Protein AF-0000000065839117 (afdb_homodimer)

Solvent-accessible surface area (backbone atoms only — not comparable to full-atom values): 18872 Å² total; per-residue (Å²): 129,83,75,71,73,73,72,80,66,52,71,63,44,53,40,52,50,51,45,40,56,71,57,43,45,40,31,44,34,40,34,41,35,39,31,46,92,80,51,68,72,43,50,39,35,30,45,35,38,34,42,67,35,58,55,80,38,68,70,53,50,51,50,38,54,76,70,65,50,57,92,88,61,70,47,65,29,29,33,40,41,34,40,41,30,31,28,63,86,74,69,35,81,69,50,72,52,71,45,44,40,29,32,48,79,54,36,36,41,26,55,37,45,97,91,42,81,51,65,42,56,24,45,46,51,59,82,43,84,51,30,45,35,38,43,30,70,58,96,72,31,39,41,38,38,40,40,32,57,46,81,88,50,35,32,38,36,38,36,41,33,30,42,91,90,38,66,44,33,43,34,45,34,46,28,37,51,56,80,128,130,83,76,72,73,72,69,80,68,50,72,62,45,53,39,51,52,51,44,41,56,71,59,43,47,40,29,45,33,40,36,40,35,40,32,46,92,80,51,69,73,44,51,39,35,29,45,35,39,33,42,65,37,59,56,81,37,69,70,53,49,51,50,39,53,77,70,65,50,58,91,87,60,70,48,64,29,30,34,39,40,34,41,44,29,31,30,64,86,73,69,37,81,69,50,71,52,72,48,45,40,30,32,47,79,54,37,38,39,27,55,38,46,95,91,40,81,49,66,41,56,23,46,47,50,58,83,42,83,50,32,46,36,37,43,29,70,57,96,72,29,39,42,35,37,40,40,33,57,46,82,89,49,34,32,39,36,36,37,42,33,29,42,89,89,37,66,44,34,43,34,47,32,47,28,37,51,54,82,128

Nearest PDB structures (foldseek):
  3bdr-assembly1_A-2  TM=8.537E-01  e=3.116E-11  Synechococcus elongatus
  4tq2-assembly1_A-2  TM=7.812E-01  e=2.257E-10  Guillardia theta CCMP2712
  7sfn-assembly1_A  TM=6.665E-01  e=5.422E-04  Streptomyces avermitilis
  3lw3-assembly1_B  TM=5.869E-01  e=2.169E-01  Helicobacter felis
  3hm0-assembly1_C  TM=6.063E-01  e=2.671E-01  Bartonella henselae

Organism: Nostoc sp. (strain PCC 7120 / SAG 25.82 / UTEX 2576) (NCBI:txid103690)

InterPro domains:
  IPR012674 Calycin [G3DSA:2.40.128.20] (12-180)
  IPR018536 Chromophore lyase CpcS/CpeS [MF_01459] (14-178)
  IPR018536 Chromophore lyase CpcS/CpeS [PF09367] (16-178)

Sequence (360 aa):
MKSLSKLVRTVDESQIIEFFQESVGEWCSQRRYYTLPDGETKEMMSMITIRFLEQGCDELQKLAQIHKLAESVFLICGAEVTWCSTDVLKNRSESEGSTLFGALGNILYRDRGFATSKPVTAQYNFPNPKTLCLRTEYNGSVFEEELKLIGSKYRTRQTIISRAGEQLMIGQYIEKRIVQMKSLSKLVRTVDESQIIEFFQESVGEWCSQRRYYTLPDGETKEMMSMITIRFLEQGCDELQKLAQIHKLAESVFLICGAEVTWCSTDVLKNRSESEGSTLFGALGNILYRDRGFATSKPVTAQYNFPNPKTLCLRTEYNGSVFEEELKLIGSKYRTRQTIISRAGEQLMIGQYIEKRIVQ

Structure (mmCIF, N/CA/C/O backbone):
data_AF-0000000065839117-model_v1
#
loop_
_entity.id
_entity.type
_entity.pdbx_description
1 polymer 'Putative phycocyanobilin lyase CpcS 2'
#
loop_
_atom_site.group_PDB
_atom_site.id
_atom_site.type_symbol
_atom_site.label_atom_id
_atom_site.label_alt_id
_atom_site.label_comp_id
_atom_site.label_asym_id
_atom_site.label_entity_id
_atom_site.label_seq_id
_atom_site.pdbx_PDB_ins_code
_atom_site.Cartn_x
_atom_site.Cartn_y
_atom_site.Cartn_z
_atom_site.occupancy
_atom_site.B_iso_or_equiv
_atom_site.auth_seq_id
_atom_site.auth_comp_id
_atom_site.auth_asym_id
_atom_site.auth_atom_id
_atom_site.pdbx_PDB_model_num
ATOM 1 N N . MET A 1 1 ? 33.031 -34.906 -5.832 1 31.05 1 MET A N 1
ATOM 2 C CA . MET A 1 1 ? 32.719 -33.844 -4.895 1 31.05 1 MET A CA 1
ATOM 3 C C . MET A 1 1 ? 32.125 -32.625 -5.625 1 31.05 1 MET A C 1
ATOM 5 O O . MET A 1 1 ? 32.875 -31.906 -6.301 1 31.05 1 MET A O 1
ATOM 9 N N . LYS A 1 2 ? 30.969 -32.719 -6.281 1 35.47 2 LYS A N 1
ATOM 10 C CA . LYS A 1 2 ? 30.297 -31.625 -6.992 1 35.47 2 LYS A CA 1
ATOM 11 C C . LYS A 1 2 ? 30.281 -30.359 -6.145 1 35.47 2 LYS A C 1
ATOM 13 O O . LYS A 1 2 ? 29.797 -30.375 -5.008 1 35.47 2 LYS A O 1
ATOM 18 N N . SER A 1 3 ? 31.344 -29.656 -6.156 1 35.25 3 SER A N 1
ATOM 19 C CA . SER A 1 3 ? 31.453 -28.359 -5.48 1 35.25 3 SER A CA 1
ATOM 20 C C . SER A 1 3 ? 30.172 -27.547 -5.652 1 35.25 3 SER A C 1
ATOM 22 O O . SER A 1 3 ? 29.781 -27.234 -6.777 1 35.25 3 SER A O 1
ATOM 24 N N . LEU A 1 4 ? 29.062 -27.859 -5.059 1 36.72 4 LEU A N 1
ATOM 25 C CA . LEU A 1 4 ? 27.891 -26.984 -4.996 1 36.72 4 LEU A CA 1
ATOM 26 C C . LEU A 1 4 ? 28.312 -25.531 -4.77 1 36.72 4 LEU A C 1
ATOM 28 O O . LEU A 1 4 ? 28.75 -25.172 -3.676 1 36.72 4 LEU A O 1
ATOM 32 N N . SER A 1 5 ? 29.094 -25 -5.559 1 36.16 5 SER A N 1
ATOM 33 C CA . SER A 1 5 ? 29.281 -23.547 -5.488 1 36.16 5 SER A CA 1
ATOM 34 C C . SER A 1 5 ? 28.016 -22.859 -5.012 1 36.16 5 SER A C 1
ATOM 36 O O . SER A 1 5 ? 26.953 -22.984 -5.633 1 36.16 5 SER A O 1
ATOM 38 N N . LYS A 1 6 ? 27.703 -22.938 -3.781 1 43.56 6 LYS A N 1
ATOM 39 C CA . LYS A 1 6 ? 26.656 -22.156 -3.146 1 43.56 6 LYS A CA 1
ATOM 40 C C . LYS A 1 6 ? 26.594 -20.734 -3.713 1 43.56 6 LYS A C 1
ATOM 42 O O . LYS A 1 6 ? 27.438 -19.906 -3.393 1 43.56 6 LYS A O 1
ATOM 47 N N . LEU A 1 7 ? 26.375 -20.484 -4.926 1 53.62 7 LEU A N 1
ATOM 48 C CA . LEU A 1 7 ? 26.266 -19.141 -5.484 1 53.62 7 LEU A CA 1
ATOM 49 C C . LEU A 1 7 ? 25.547 -18.203 -4.516 1 53.62 7 LEU A C 1
ATOM 51 O O . LEU A 1 7 ? 24.469 -18.547 -4.012 1 53.62 7 LEU A O 1
ATOM 55 N N . VAL A 1 8 ? 26.297 -17.359 -3.877 1 67.5 8 VAL A N 1
ATOM 56 C CA . VAL A 1 8 ? 25.875 -16.359 -2.91 1 67.5 8 VAL A CA 1
ATOM 57 C C . VAL A 1 8 ? 24.641 -15.625 -3.443 1 67.5 8 VAL A C 1
ATOM 59 O O . VAL A 1 8 ? 24.672 -15.07 -4.543 1 67.5 8 VAL A O 1
ATOM 62 N N . ARG A 1 9 ? 23.547 -15.984 -2.9 1 78.5 9 ARG A N 1
ATOM 63 C CA . ARG A 1 9 ? 22.297 -15.328 -3.266 1 78.5 9 ARG A CA 1
ATOM 64 C C . ARG A 1 9 ? 22.344 -13.836 -2.965 1 78.5 9 ARG A C 1
ATOM 66 O O . ARG A 1 9 ? 22.984 -13.414 -1.99 1 78.5 9 ARG A O 1
ATOM 73 N N . THR A 1 10 ? 21.797 -13.117 -3.869 1 85 10 THR A N 1
ATOM 74 C CA . THR A 1 10 ? 21.625 -11.688 -3.609 1 85 10 THR A CA 1
ATOM 75 C C . THR A 1 10 ? 20.625 -11.461 -2.477 1 85 10 THR A C 1
ATOM 77 O O . THR A 1 10 ? 19.922 -12.391 -2.072 1 85 10 THR A O 1
ATOM 80 N N . VAL A 1 11 ? 20.547 -10.344 -1.913 1 84.69 11 VAL A N 1
ATOM 81 C CA . VAL A 1 11 ? 19.625 -9.977 -0.852 1 84.69 11 VAL A CA 1
ATOM 82 C C . VAL A 1 11 ? 18.188 -10.156 -1.335 1 84.69 11 VAL A C 1
ATOM 84 O O . VAL A 1 11 ? 17.344 -10.719 -0.622 1 84.69 11 VAL A O 1
ATOM 87 N N . ASP A 1 12 ? 18 -9.789 -2.525 1 87 12 ASP A N 1
ATOM 88 C CA . ASP A 1 12 ? 16.656 -9.914 -3.08 1 87 12 ASP A CA 1
ATOM 89 C C . ASP A 1 12 ? 16.25 -11.383 -3.219 1 87 12 ASP A C 1
ATOM 91 O O . ASP A 1 12 ? 15.094 -11.734 -2.992 1 87 12 ASP A O 1
ATOM 95 N N . GLU A 1 13 ? 17.188 -12.188 -3.572 1 91.62 13 GLU A N 1
ATOM 96 C CA . GLU A 1 13 ? 16.875 -13.609 -3.727 1 91.62 13 GLU A CA 1
ATOM 97 C C . GLU A 1 13 ? 16.562 -14.258 -2.379 1 91.62 13 GLU A C 1
ATOM 99 O O . GLU A 1 13 ? 15.664 -15.078 -2.277 1 91.62 13 GLU A O 1
ATOM 104 N N . SER A 1 14 ? 17.328 -13.883 -1.399 1 95.06 14 SER A N 1
ATOM 105 C CA . SER A 1 14 ? 17.031 -14.391 -0.064 1 95.06 14 SER A CA 1
ATOM 106 C C . SER A 1 14 ? 15.672 -13.891 0.427 1 95.06 14 SER A C 1
ATOM 108 O O . SER A 1 14 ? 14.922 -14.641 1.06 1 95.06 14 SER A O 1
ATOM 110 N N . GLN A 1 15 ? 15.359 -12.703 0.121 1 97.06 15 GLN A N 1
ATOM 111 C CA . GLN A 1 15 ? 14.117 -12.094 0.584 1 97.06 15 GLN A CA 1
ATOM 112 C C . GLN A 1 15 ? 12.906 -12.734 -0.087 1 97.06 15 GLN A C 1
ATOM 114 O O . GLN A 1 15 ? 11.883 -12.953 0.557 1 97.06 15 GLN A O 1
ATOM 119 N N . ILE A 1 16 ? 13.062 -13.031 -1.38 1 98.12 16 ILE A N 1
ATOM 120 C CA . ILE A 1 16 ? 11.898 -13.578 -2.059 1 98.12 16 ILE A CA 1
ATOM 121 C C . ILE A 1 16 ? 11.633 -15 -1.577 1 98.12 16 ILE A C 1
ATOM 123 O O . ILE A 1 16 ? 10.484 -15.43 -1.481 1 98.12 16 ILE A O 1
ATOM 127 N N . ILE A 1 17 ? 12.664 -15.766 -1.252 1 98.25 17 ILE A N 1
ATOM 128 C CA . ILE A 1 17 ? 12.492 -17.094 -0.688 1 98.25 17 ILE A CA 1
ATOM 129 C C . ILE A 1 17 ? 11.727 -17 0.631 1 98.25 17 ILE A C 1
ATOM 131 O O . ILE A 1 17 ? 10.734 -17.703 0.831 1 98.25 17 ILE A O 1
ATOM 135 N N . GLU A 1 18 ? 12.148 -16.141 1.468 1 98.06 18 GLU A N 1
ATOM 136 C CA . GLU A 1 18 ? 11.508 -15.969 2.77 1 98.06 18 GLU A CA 1
ATOM 137 C C . GLU A 1 18 ? 10.062 -15.484 2.617 1 98.06 18 GLU A C 1
ATOM 139 O O . GLU A 1 18 ? 9.172 -15.953 3.328 1 98.06 18 GLU A O 1
ATOM 144 N N . PHE A 1 19 ? 9.891 -14.57 1.743 1 98.69 19 PHE A N 1
ATOM 145 C CA . PHE A 1 19 ? 8.562 -14.016 1.51 1 98.69 19 PHE A CA 1
ATOM 146 C C . PHE A 1 19 ? 7.594 -15.102 1.053 1 98.69 19 PHE A C 1
ATOM 148 O O . PHE A 1 19 ? 6.473 -15.203 1.563 1 98.69 19 PHE A O 1
ATOM 155 N N . PHE A 1 20 ? 8 -15.898 0.077 1 98.69 20 PHE A N 1
ATOM 156 C CA . PHE A 1 20 ? 7.148 -16.984 -0.401 1 98.69 20 PHE A CA 1
ATOM 157 C C . PHE A 1 20 ? 6.875 -17.984 0.71 1 98.69 20 PHE A C 1
ATOM 159 O O . PHE A 1 20 ? 5.75 -18.469 0.854 1 98.69 20 PHE A O 1
ATOM 166 N N . GLN A 1 21 ? 7.871 -18.297 1.479 1 98.5 21 GLN A N 1
ATOM 167 C CA . GLN A 1 21 ? 7.691 -19.25 2.568 1 98.5 21 GLN A CA 1
ATOM 168 C C . GLN A 1 21 ? 6.703 -18.719 3.605 1 98.5 21 GLN A C 1
ATOM 170 O O . GLN A 1 21 ? 5.836 -19.453 4.074 1 98.5 21 GLN A O 1
ATOM 175 N N . GLU A 1 22 ? 6.793 -17.5 3.922 1 98.12 22 GLU A N 1
ATOM 176 C CA . GLU A 1 22 ? 5.898 -16.891 4.906 1 98.12 22 GLU A CA 1
ATOM 177 C C . GLU A 1 22 ? 4.477 -16.781 4.359 1 98.12 22 GLU A C 1
ATOM 179 O O . GLU A 1 22 ? 3.52 -16.672 5.129 1 98.12 22 GLU A O 1
ATOM 184 N N . SER A 1 23 ? 4.305 -16.781 3.043 1 98.44 23 SER A N 1
ATOM 185 C CA . SER A 1 23 ? 3.01 -16.609 2.395 1 98.44 23 SER A CA 1
ATOM 186 C C . SER A 1 23 ? 2.25 -17.938 2.316 1 98.44 23 SER A C 1
ATOM 188 O O . SER A 1 23 ? 1.056 -17.953 2.01 1 98.44 23 SER A O 1
ATOM 190 N N . VAL A 1 24 ? 2.922 -18.984 2.59 1 98.44 24 VAL A N 1
ATOM 191 C CA . VAL A 1 24 ? 2.33 -20.312 2.438 1 98.44 24 VAL A CA 1
ATOM 192 C C . VAL A 1 24 ? 1.087 -20.422 3.318 1 98.44 24 VAL A C 1
ATOM 194 O O . VAL A 1 24 ? 1.073 -19.938 4.449 1 98.44 24 VAL A O 1
ATOM 197 N N . GLY A 1 25 ? 0.066 -21.109 2.799 1 98.06 25 GLY A N 1
ATOM 198 C CA . GLY A 1 25 ? -1.141 -21.375 3.562 1 98.06 25 GLY A CA 1
ATOM 199 C C . GLY A 1 25 ? -2.412 -21 2.828 1 98.06 25 GLY A C 1
ATOM 200 O O . GLY A 1 25 ? -2.404 -20.828 1.605 1 98.06 25 GLY A O 1
ATOM 201 N N . GLU A 1 26 ? -3.504 -20.984 3.562 1 98.31 26 GLU A N 1
ATOM 202 C CA . GLU A 1 26 ? -4.812 -20.625 3.021 1 98.31 26 GLU A CA 1
ATOM 203 C C . GLU A 1 26 ? -5.23 -19.234 3.477 1 98.31 26 GLU A C 1
ATOM 205 O O . GLU A 1 26 ? -5.055 -18.875 4.641 1 98.31 26 GLU A O 1
ATOM 210 N N . TRP A 1 27 ? -5.73 -18.516 2.527 1 98.31 27 TRP A N 1
ATOM 211 C CA . TRP A 1 27 ? -6.105 -17.125 2.771 1 98.31 27 TRP A CA 1
ATOM 212 C C . TRP A 1 27 ? -7.52 -16.844 2.268 1 98.31 27 TRP A C 1
ATOM 214 O O . TRP A 1 27 ? -7.918 -17.344 1.215 1 98.31 27 TRP A O 1
ATOM 224 N N . CYS A 1 28 ? -8.242 -16.047 2.959 1 97.19 28 CYS A N 1
ATOM 225 C CA . CYS A 1 28 ? -9.484 -15.445 2.477 1 97.19 28 CYS A CA 1
ATOM 226 C C . CYS A 1 28 ? -9.25 -14.008 2.021 1 97.19 28 CYS A C 1
ATOM 228 O O . CYS A 1 28 ? -8.93 -13.141 2.834 1 97.19 28 CYS A O 1
ATOM 230 N N . SER A 1 29 ? -9.398 -13.836 0.788 1 97.25 29 SER A N 1
ATOM 231 C CA . SER A 1 29 ? -9.117 -12.531 0.198 1 97.25 29 SER A CA 1
ATOM 232 C C . SER A 1 29 ? -10.398 -11.773 -0.109 1 97.25 29 SER A C 1
ATOM 234 O O . SER A 1 29 ? -11.32 -12.312 -0.729 1 97.25 29 SER A O 1
ATOM 236 N N . GLN A 1 30 ? -10.469 -10.547 0.332 1 95.5 30 GLN A N 1
ATOM 237 C CA . GLN A 1 30 ? -11.516 -9.602 -0.055 1 95.5 30 GLN A CA 1
ATOM 238 C C . GLN A 1 30 ? -10.93 -8.438 -0.857 1 95.5 30 GLN A C 1
ATOM 240 O O . GLN A 1 30 ? -9.93 -7.848 -0.461 1 95.5 30 GLN A O 1
ATOM 245 N N . ARG A 1 31 ? -11.547 -8.203 -1.979 1 94.94 31 ARG A N 1
ATOM 246 C CA . ARG A 1 31 ? -10.961 -7.145 -2.791 1 94.94 31 ARG A CA 1
ATOM 247 C C . ARG A 1 31 ? -12.039 -6.23 -3.359 1 94.94 31 ARG A C 1
ATOM 249 O O . ARG A 1 31 ? -13.18 -6.66 -3.57 1 94.94 31 ARG A O 1
ATOM 256 N N . ARG A 1 32 ? -11.672 -5.008 -3.48 1 93.94 32 ARG A N 1
ATOM 257 C CA . ARG A 1 32 ? -12.438 -3.984 -4.176 1 93.94 32 ARG A CA 1
ATOM 258 C C . ARG A 1 32 ? -11.672 -3.447 -5.379 1 93.94 32 ARG A C 1
ATOM 260 O O . ARG A 1 32 ? -10.508 -3.061 -5.258 1 93.94 32 ARG A O 1
ATOM 267 N N . TYR A 1 33 ? -12.344 -3.459 -6.539 1 94.31 33 TYR A N 1
ATOM 268 C CA . TYR A 1 33 ? -11.781 -2.926 -7.777 1 94.31 33 TYR A CA 1
ATOM 269 C C . TYR A 1 33 ? -12.492 -1.642 -8.188 1 94.31 33 TYR A C 1
ATOM 271 O O . TYR A 1 33 ? -13.719 -1.618 -8.32 1 94.31 33 TYR A O 1
ATOM 279 N N . TYR A 1 34 ? -11.727 -0.701 -8.414 1 96.38 34 TYR A N 1
ATOM 280 C CA . TYR A 1 34 ? -12.242 0.552 -8.953 1 96.38 34 TYR A CA 1
ATOM 281 C C . TYR A 1 34 ? -11.898 0.692 -10.43 1 96.38 34 TYR A C 1
ATOM 283 O O . TYR A 1 34 ? -10.727 0.799 -10.789 1 96.38 34 TYR A O 1
ATOM 291 N N . THR A 1 35 ? -12.93 0.709 -11.211 1 96.56 35 THR A N 1
ATOM 292 C CA . THR A 1 35 ? -12.734 0.962 -12.633 1 96.56 35 THR A CA 1
ATOM 293 C C . THR A 1 35 ? -12.672 2.461 -12.914 1 96.56 35 THR A C 1
ATOM 295 O O . THR A 1 35 ? -13.602 3.199 -12.578 1 96.56 35 THR A O 1
ATOM 298 N N . LEU A 1 36 ? -11.695 2.893 -13.547 1 96.44 36 LEU A N 1
ATOM 299 C CA . LEU A 1 36 ? -11.43 4.324 -13.648 1 96.44 36 LEU A CA 1
ATOM 300 C C . LEU A 1 36 ? -11.609 4.801 -15.086 1 96.44 36 LEU A C 1
ATOM 302 O O . LEU A 1 36 ? -11.344 4.059 -16.031 1 96.44 36 LEU A O 1
ATOM 306 N N . PRO A 1 37 ? -12.062 6 -15.18 1 93.06 37 PRO A N 1
ATOM 307 C CA . PRO A 1 37 ? -12.273 7.039 -14.172 1 93.06 37 PRO A CA 1
ATOM 308 C C . PRO A 1 37 ? -13.641 6.941 -13.508 1 93.06 37 PRO A C 1
ATOM 310 O O . PRO A 1 37 ? -13.82 7.41 -12.375 1 93.06 37 PRO A O 1
ATOM 313 N N . ASP A 1 38 ? -14.672 6.328 -14.195 1 90.69 38 ASP A N 1
ATOM 314 C CA . ASP A 1 38 ? -16.031 6.422 -13.656 1 90.69 38 ASP A CA 1
ATOM 315 C C . ASP A 1 38 ? -16.766 5.09 -13.781 1 90.69 38 ASP A C 1
ATOM 317 O O . ASP A 1 38 ? -18 5.062 -13.883 1 90.69 38 ASP A O 1
ATOM 321 N N . GLY A 1 39 ? -16.078 4.09 -13.75 1 90.62 39 GLY A N 1
ATOM 322 C CA . GLY A 1 39 ? -16.719 2.783 -13.875 1 90.62 39 GLY A CA 1
ATOM 323 C C . GLY A 1 39 ? -17.25 2.248 -12.562 1 90.62 39 GLY A C 1
ATOM 324 O O . GLY A 1 39 ? -17.094 2.891 -11.516 1 90.62 39 GLY A O 1
ATOM 325 N N . GLU A 1 40 ? -17.766 1.069 -12.648 1 91.62 40 GLU A N 1
ATOM 326 C CA . GLU A 1 40 ? -18.375 0.43 -11.484 1 91.62 40 GLU A CA 1
ATOM 327 C C . GLU A 1 40 ? -17.312 -0.153 -10.562 1 91.62 40 GLU A C 1
ATOM 329 O O . GLU A 1 40 ? -16.297 -0.669 -11.023 1 91.62 40 GLU A O 1
ATOM 334 N N . THR A 1 41 ? -17.594 0.006 -9.281 1 90.44 41 THR A N 1
ATOM 335 C CA . THR A 1 41 ? -16.781 -0.678 -8.281 1 90.44 41 THR A CA 1
ATOM 336 C C . THR A 1 41 ? -17.234 -2.127 -8.117 1 90.44 41 THR A C 1
ATOM 338 O O . THR A 1 41 ? -18.438 -2.41 -8.055 1 90.44 41 THR A O 1
ATOM 341 N N . LYS A 1 42 ? -16.266 -3.021 -8.148 1 90.94 42 LYS A N 1
ATOM 342 C CA . LYS A 1 42 ? -16.547 -4.438 -7.938 1 90.94 42 LYS A CA 1
ATOM 343 C C . LYS A 1 42 ? -15.953 -4.93 -6.617 1 90.94 42 LYS A C 1
ATOM 345 O O . LYS A 1 42 ? -14.859 -4.516 -6.234 1 90.94 42 LYS A O 1
ATOM 350 N N . GLU A 1 43 ? -16.703 -5.805 -6.016 1 92.5 43 GLU A N 1
ATOM 351 C CA . GLU A 1 43 ? -16.234 -6.445 -4.793 1 92.5 43 GLU A CA 1
ATOM 352 C C . GLU A 1 43 ? -16.188 -7.965 -4.949 1 92.5 43 GLU A C 1
ATOM 354 O O . GLU A 1 43 ? -17.156 -8.578 -5.371 1 92.5 43 GLU A O 1
ATOM 359 N N . MET A 1 44 ? -15.078 -8.5 -4.652 1 93.81 44 MET A N 1
ATOM 360 C CA . MET A 1 44 ? -14.844 -9.922 -4.852 1 93.81 44 MET A CA 1
ATOM 361 C C . MET A 1 44 ? -14.273 -10.562 -3.59 1 93.81 44 MET A C 1
ATOM 363 O O . MET A 1 44 ? -13.594 -9.898 -2.809 1 93.81 44 MET A O 1
ATOM 367 N N . MET A 1 45 ? -14.633 -11.797 -3.441 1 95.38 45 MET A N 1
ATOM 368 C CA . MET A 1 45 ? -14.016 -12.625 -2.412 1 95.38 45 MET A CA 1
ATOM 369 C C . MET A 1 45 ? -13.375 -13.867 -3.023 1 95.38 45 MET A C 1
ATOM 371 O O . MET A 1 45 ? -13.938 -14.477 -3.938 1 95.38 45 MET A O 1
ATOM 375 N N . SER A 1 46 ? -12.203 -14.242 -2.48 1 96.06 46 SER A N 1
ATOM 376 C CA . SER A 1 46 ? -11.516 -15.422 -2.996 1 96.06 46 SER A CA 1
ATOM 377 C C . SER A 1 46 ? -10.906 -16.25 -1.865 1 96.06 46 SER A C 1
ATOM 379 O O . SER A 1 46 ? -10.406 -15.688 -0.888 1 96.06 46 SER A O 1
ATOM 381 N N . MET A 1 47 ? -11.023 -17.516 -2.061 1 96.44 47 MET A N 1
ATOM 382 C CA . MET A 1 47 ? -10.188 -18.438 -1.284 1 96.44 47 MET A CA 1
ATOM 383 C C . MET A 1 47 ? -8.898 -18.766 -2.033 1 96.44 47 MET A C 1
ATOM 385 O O . MET A 1 47 ? -8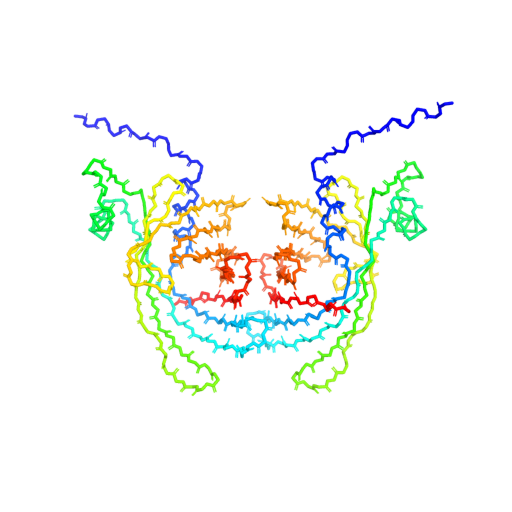.945 -19.219 -3.176 1 96.44 47 MET A O 1
ATOM 389 N N . ILE A 1 48 ? -7.785 -18.516 -1.411 1 97.88 48 ILE A N 1
ATOM 390 C CA . ILE A 1 48 ? -6.488 -18.656 -2.059 1 97.88 48 ILE A CA 1
ATOM 391 C C . ILE A 1 48 ? -5.633 -19.656 -1.296 1 97.88 48 ILE A C 1
ATOM 393 O O . ILE A 1 48 ? -5.605 -19.656 -0.063 1 97.88 48 ILE A O 1
ATOM 397 N N . THR A 1 49 ? -4.98 -20.516 -1.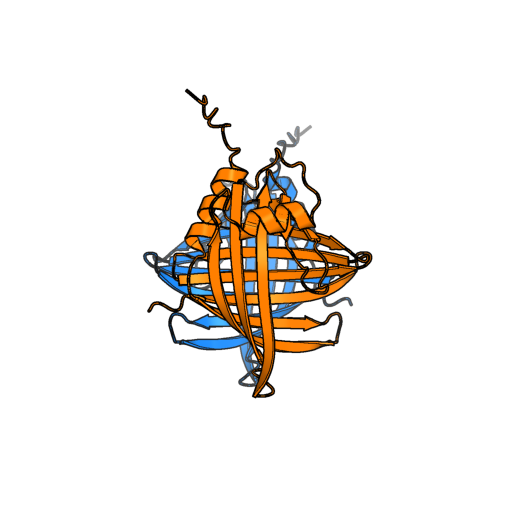938 1 98.31 49 THR A N 1
ATOM 398 C CA . THR A 1 49 ? -3.975 -21.406 -1.359 1 98.31 49 THR A CA 1
ATOM 399 C C . THR A 1 49 ? -2.611 -21.156 -2.004 1 98.31 49 THR A C 1
ATOM 401 O O . THR A 1 49 ? -2.5 -21.109 -3.23 1 98.31 49 THR A O 1
ATOM 404 N N . ILE A 1 50 ? -1.565 -21.031 -1.207 1 98.62 50 ILE A N 1
ATOM 405 C CA . ILE A 1 50 ? -0.208 -20.797 -1.689 1 98.62 50 ILE A CA 1
ATOM 406 C C . ILE A 1 50 ? 0.705 -21.938 -1.225 1 98.62 50 ILE A C 1
ATOM 408 O O . ILE A 1 50 ? 0.789 -22.219 -0.029 1 98.62 50 ILE A O 1
ATOM 412 N N . ARG A 1 51 ? 1.387 -22.516 -2.109 1 98.75 51 ARG A N 1
ATOM 413 C CA . ARG A 1 51 ? 2.389 -23.547 -1.844 1 98.75 51 ARG A CA 1
ATOM 414 C C . ARG A 1 51 ? 3.777 -23.078 -2.273 1 98.75 51 ARG A C 1
ATOM 416 O O . ARG A 1 51 ? 3.943 -22.531 -3.367 1 98.75 51 ARG A O 1
ATOM 423 N N . PHE A 1 52 ? 4.742 -23.359 -1.423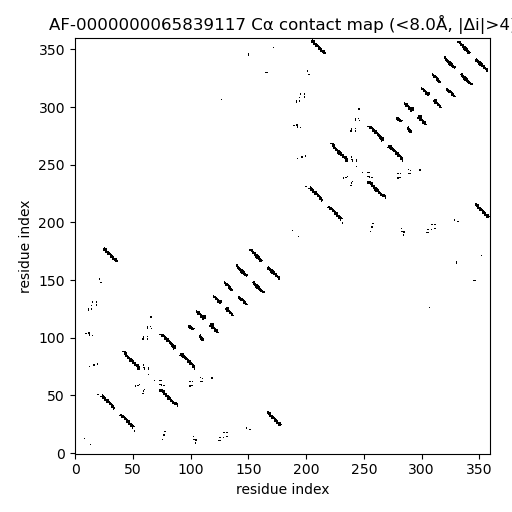 1 98.88 52 PHE A N 1
ATOM 424 C CA . PHE A 1 52 ? 6.129 -23.047 -1.752 1 98.88 52 PHE A CA 1
ATOM 425 C C . PHE A 1 52 ? 6.715 -24.094 -2.699 1 98.88 52 PHE A C 1
ATOM 427 O O . PHE A 1 52 ? 6.469 -25.281 -2.543 1 98.88 52 PHE A O 1
ATOM 434 N N . LEU A 1 53 ? 7.465 -23.594 -3.654 1 98.81 53 LEU A N 1
ATOM 435 C CA . LEU A 1 53 ? 8.141 -24.484 -4.594 1 98.81 53 LEU A CA 1
ATOM 436 C C . LEU A 1 53 ? 9.656 -24.406 -4.418 1 98.81 53 LEU A C 1
ATOM 438 O O . LEU A 1 53 ? 10.242 -23.344 -4.543 1 98.81 53 LEU A O 1
ATOM 442 N N . GLU A 1 54 ? 10.25 -25.484 -4.188 1 98.06 54 GLU A N 1
ATOM 443 C CA . GLU A 1 54 ? 11.695 -25.578 -4.012 1 98.06 54 GLU A CA 1
ATOM 444 C C . GLU A 1 54 ? 12.414 -25.594 -5.355 1 98.06 54 GLU A C 1
ATOM 446 O O . GLU A 1 54 ? 11.867 -26.062 -6.355 1 98.06 54 GLU A O 1
ATOM 451 N N . GLN A 1 55 ? 13.609 -25.125 -5.262 1 96.94 55 GLN A N 1
ATOM 452 C CA . GLN A 1 55 ? 14.445 -25.172 -6.457 1 96.94 55 GLN A CA 1
ATOM 453 C C . GLN A 1 55 ? 14.516 -26.578 -7.031 1 96.94 55 GLN A C 1
ATOM 455 O O . GLN A 1 55 ? 14.695 -27.547 -6.293 1 96.94 55 GLN A O 1
ATOM 460 N N . GLY A 1 56 ? 14.281 -26.656 -8.352 1 95.5 56 GLY A N 1
ATOM 461 C CA . GLY A 1 56 ? 14.469 -27.938 -9.031 1 95.5 56 GLY A CA 1
ATOM 462 C C . GLY A 1 56 ? 13.195 -28.75 -9.125 1 95.5 56 GLY A C 1
ATOM 463 O O . GLY A 1 56 ? 13.172 -29.797 -9.781 1 95.5 56 GLY A O 1
ATOM 464 N N . CYS A 1 57 ? 12.141 -28.375 -8.461 1 97.38 57 CYS A N 1
ATOM 465 C CA . CYS A 1 57 ? 10.914 -29.172 -8.531 1 97.38 57 CYS A CA 1
ATOM 466 C C . CYS A 1 57 ? 10.352 -29.172 -9.945 1 97.38 57 CYS A C 1
ATOM 468 O O . CYS A 1 57 ? 10.742 -28.359 -10.781 1 97.38 57 CYS A O 1
ATOM 470 N N . ASP A 1 58 ? 9.469 -30.062 -10.258 1 97.69 58 ASP A N 1
ATOM 471 C CA . ASP A 1 58 ? 8.914 -30.25 -11.594 1 97.69 58 ASP A CA 1
ATOM 472 C C . ASP A 1 58 ? 8.195 -29 -12.086 1 97.69 58 ASP A C 1
ATOM 474 O O . ASP A 1 58 ? 8.312 -28.641 -13.258 1 97.69 58 ASP A O 1
ATOM 478 N N . GLU A 1 59 ? 7.414 -28.391 -11.266 1 98.31 59 GLU A N 1
ATOM 479 C CA . GLU A 1 59 ? 6.648 -27.203 -11.641 1 98.31 59 GLU A CA 1
ATOM 480 C C . GLU A 1 59 ? 7.566 -26.078 -12.117 1 98.31 59 GLU A C 1
ATOM 482 O O . GLU A 1 59 ? 7.293 -25.438 -13.125 1 98.31 59 GLU A O 1
ATOM 487 N N . LEU A 1 60 ? 8.656 -25.906 -11.422 1 98.44 60 LEU A N 1
ATOM 488 C CA . LEU A 1 60 ? 9.578 -24.828 -11.773 1 98.44 60 LEU A CA 1
ATOM 489 C C . LEU A 1 60 ? 10.344 -25.172 -13.055 1 98.44 60 LEU A C 1
ATOM 491 O O . LEU A 1 60 ? 10.672 -24.281 -13.844 1 98.44 60 LEU A O 1
ATOM 495 N N . GLN A 1 61 ? 10.641 -26.438 -13.227 1 97.5 61 GLN A N 1
ATOM 496 C CA . GLN A 1 61 ? 11.273 -26.859 -14.477 1 97.5 61 GLN A CA 1
ATOM 497 C C . GLN A 1 61 ? 10.367 -26.594 -15.672 1 97.5 61 GLN A C 1
ATOM 499 O O . GLN A 1 61 ? 10.812 -26.094 -16.703 1 97.5 61 GLN A O 1
ATOM 504 N N . LYS A 1 62 ? 9.188 -26.953 -15.461 1 97.19 62 LYS A N 1
ATOM 505 C CA . LYS A 1 62 ? 8.203 -26.688 -16.516 1 97.19 62 LYS A CA 1
ATOM 506 C C . LYS A 1 62 ? 8.102 -25.203 -16.812 1 97.19 62 LYS A C 1
ATOM 508 O O . LYS A 1 62 ? 8.031 -24.797 -17.969 1 97.19 62 LYS A O 1
ATOM 513 N N . LEU A 1 63 ? 8.031 -24.375 -15.773 1 98.44 63 LEU A N 1
ATOM 514 C CA . LEU A 1 63 ? 7.957 -22.938 -15.93 1 98.44 63 LEU A CA 1
ATOM 515 C C . LEU A 1 63 ? 9.18 -22.406 -16.672 1 98.44 63 LEU A C 1
ATOM 517 O O . LEU A 1 63 ? 9.055 -21.547 -17.562 1 98.44 63 LEU A O 1
ATOM 521 N N . ALA A 1 64 ? 10.328 -22.906 -16.328 1 98.12 64 ALA A N 1
ATOM 522 C CA . ALA A 1 64 ? 11.555 -22.5 -17.016 1 98.12 64 ALA A CA 1
ATOM 523 C C . ALA A 1 64 ? 11.484 -22.844 -18.5 1 98.12 64 ALA A C 1
ATOM 525 O O . ALA A 1 64 ? 11.906 -22.047 -19.344 1 98.12 64 ALA A O 1
ATOM 526 N N . GLN A 1 65 ? 10.93 -23.969 -18.781 1 97.5 65 GLN A N 1
ATOM 527 C CA . GLN A 1 65 ? 10.797 -24.422 -20.172 1 97.5 65 GLN A CA 1
ATOM 528 C C . GLN A 1 65 ? 9.844 -23.516 -20.938 1 97.5 65 GLN A C 1
ATOM 530 O O . GLN A 1 65 ? 10.125 -23.125 -22.078 1 97.5 65 GLN A O 1
ATOM 535 N N . ILE A 1 66 ? 8.742 -23.172 -20.328 1 97.5 66 ILE A N 1
ATOM 536 C CA . ILE A 1 66 ? 7.746 -22.297 -20.938 1 97.5 66 ILE A CA 1
ATOM 537 C C . ILE A 1 66 ? 8.391 -20.969 -21.312 1 97.5 66 ILE A C 1
ATOM 539 O O . ILE A 1 66 ? 8.039 -20.375 -22.344 1 97.5 66 ILE A O 1
ATOM 543 N N . HIS A 1 67 ? 9.344 -20.469 -20.531 1 98.31 67 HIS A N 1
ATOM 544 C CA . HIS A 1 67 ? 10 -19.188 -20.766 1 98.31 67 HIS A CA 1
ATOM 545 C C . HIS A 1 67 ? 11.289 -19.359 -21.562 1 98.31 67 HIS A C 1
ATOM 547 O O . HIS A 1 67 ? 12.07 -18.422 -21.703 1 98.31 67 HIS A O 1
ATOM 553 N N . LYS A 1 68 ? 11.641 -20.625 -21.984 1 97.56 68 LYS A N 1
ATOM 554 C CA . LYS A 1 68 ? 12.766 -20.953 -22.844 1 97.56 68 LYS A CA 1
ATOM 555 C C . LYS A 1 68 ? 14.094 -20.578 -22.188 1 97.56 68 LYS A C 1
ATOM 557 O O . LYS A 1 68 ? 14.984 -20.047 -22.859 1 97.56 68 LYS A O 1
ATOM 562 N N . LEU A 1 69 ? 14.102 -20.75 -20.953 1 97.12 69 LEU A N 1
ATOM 563 C CA . LEU A 1 69 ? 15.383 -20.562 -20.281 1 97.12 69 LEU A CA 1
ATOM 564 C C . LEU A 1 69 ? 16.344 -21.688 -20.625 1 97.12 69 LEU A C 1
ATOM 566 O O . LEU A 1 69 ? 15.922 -22.812 -20.922 1 97.12 69 LEU A O 1
ATOM 570 N N . ALA A 1 70 ? 17.656 -21.359 -20.531 1 95.06 70 ALA A N 1
ATOM 571 C C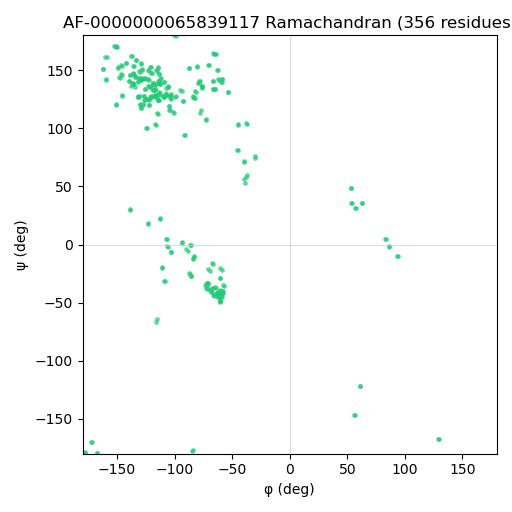A . ALA A 1 70 ? 18.672 -22.375 -20.828 1 95.06 70 ALA A CA 1
ATOM 572 C C . ALA A 1 70 ? 18.562 -23.547 -19.844 1 95.06 70 ALA A C 1
ATOM 574 O O . ALA A 1 70 ? 18.141 -23.359 -18.703 1 95.06 70 ALA A O 1
ATOM 575 N N . GLU A 1 71 ? 18.922 -24.703 -20.266 1 91.5 71 GLU A N 1
ATOM 576 C CA . GLU A 1 71 ? 18.844 -25.906 -19.453 1 91.5 71 GLU A CA 1
ATOM 577 C C . GLU A 1 71 ? 19.703 -25.781 -18.188 1 91.5 71 GLU A C 1
ATOM 579 O O . GLU A 1 71 ? 19.422 -26.406 -17.172 1 91.5 71 GLU A O 1
ATOM 584 N N . SER A 1 72 ? 20.672 -24.844 -18.234 1 91.44 72 SER A N 1
ATOM 585 C CA . SER A 1 72 ? 21.594 -24.688 -17.109 1 91.44 72 SER A CA 1
ATOM 586 C C . SER A 1 72 ? 21.047 -23.672 -16.094 1 91.44 72 SER A C 1
ATOM 588 O O . SER A 1 72 ? 21.641 -23.484 -15.031 1 91.44 72 SER A O 1
ATOM 590 N N . VAL A 1 73 ? 19.969 -23.125 -16.469 1 91.44 73 VAL A N 1
ATOM 591 C CA . VAL A 1 73 ? 19.422 -22.078 -15.609 1 91.44 73 VAL A CA 1
ATOM 592 C C . VAL A 1 73 ? 18.297 -22.656 -14.742 1 91.44 73 VAL A C 1
ATOM 594 O O . VAL A 1 73 ? 17.391 -23.312 -15.258 1 91.44 73 VAL A O 1
ATOM 597 N N . PHE A 1 74 ? 18.422 -22.453 -13.445 1 93.38 74 PHE A N 1
ATOM 598 C CA . PHE A 1 74 ? 17.406 -22.906 -12.516 1 93.38 74 PHE A CA 1
ATOM 599 C C . PHE A 1 74 ? 16.766 -21.734 -11.773 1 93.38 74 PHE A C 1
ATOM 601 O O . PHE A 1 74 ? 17.469 -20.859 -11.281 1 93.38 74 PHE A O 1
ATOM 608 N N . LEU A 1 75 ? 15.469 -21.812 -11.758 1 97.44 75 LEU A N 1
ATOM 609 C CA . LEU A 1 75 ? 14.773 -20.891 -10.867 1 97.44 75 LEU A CA 1
ATOM 610 C C . LEU A 1 75 ? 15.078 -21.219 -9.406 1 97.44 75 LEU A C 1
ATOM 612 O O . LEU A 1 75 ? 15.141 -22.391 -9.031 1 97.44 75 LEU A O 1
ATOM 616 N N . ILE A 1 76 ? 15.25 -20.234 -8.578 1 97.75 76 ILE A N 1
ATOM 617 C CA . ILE A 1 76 ? 15.812 -20.469 -7.254 1 97.75 76 ILE A CA 1
ATOM 618 C C . ILE A 1 76 ? 14.695 -20.875 -6.289 1 97.75 76 ILE A C 1
ATOM 620 O O . ILE A 1 76 ? 14.961 -21.469 -5.246 1 97.75 76 ILE A O 1
ATOM 624 N N . CYS A 1 77 ? 13.484 -20.453 -6.547 1 98.56 77 CYS A N 1
ATOM 625 C CA . CYS A 1 77 ? 12.289 -20.828 -5.801 1 98.56 77 CYS A CA 1
ATOM 626 C C . CYS A 1 77 ? 11.031 -20.406 -6.547 1 98.56 77 CYS A C 1
ATOM 628 O O . CYS A 1 77 ? 11.109 -19.859 -7.648 1 98.56 77 CYS A O 1
ATOM 630 N N . GLY A 1 78 ? 9.898 -20.703 -5.93 1 98.75 78 GLY A N 1
ATOM 631 C CA . GLY A 1 78 ? 8.633 -20.234 -6.484 1 98.75 78 GLY A CA 1
ATOM 632 C C . GLY A 1 78 ? 7.453 -20.5 -5.57 1 98.75 78 GLY A C 1
ATOM 633 O O . GLY A 1 78 ? 7.625 -20.766 -4.383 1 98.75 78 GLY A O 1
ATOM 634 N N . ALA A 1 79 ? 6.344 -20.281 -6.133 1 98.81 79 ALA A N 1
ATOM 635 C CA . ALA A 1 79 ? 5.074 -20.531 -5.457 1 98.81 79 ALA A CA 1
ATOM 636 C C . ALA A 1 79 ? 3.994 -20.953 -6.449 1 98.81 79 ALA A C 1
ATOM 638 O O . ALA A 1 79 ? 3.998 -20.516 -7.602 1 98.81 79 ALA A O 1
ATOM 639 N N . GLU A 1 80 ? 3.209 -21.781 -6.027 1 98.81 80 GLU A N 1
ATOM 640 C CA . GLU A 1 80 ? 1.95 -22.078 -6.707 1 98.81 80 GLU A CA 1
ATOM 641 C C . GLU A 1 80 ? 0.768 -21.453 -5.973 1 98.81 80 GLU A C 1
ATOM 643 O O . GLU A 1 80 ? 0.603 -21.656 -4.766 1 98.81 80 GLU A O 1
ATOM 648 N N . VAL A 1 81 ? -0.024 -20.734 -6.66 1 98.44 81 VAL A N 1
ATOM 649 C CA . VAL A 1 81 ? -1.197 -20.078 -6.098 1 98.44 81 VAL A CA 1
ATOM 650 C C . VAL A 1 81 ? -2.463 -20.625 -6.75 1 98.44 81 VAL A C 1
ATOM 652 O O . VAL A 1 81 ? -2.568 -20.656 -7.98 1 98.44 81 VAL A O 1
ATOM 655 N N . THR A 1 82 ? -3.375 -21.047 -5.984 1 97.81 82 THR A N 1
ATOM 656 C CA . THR A 1 82 ? -4.688 -21.469 -6.453 1 97.81 82 THR A CA 1
ATOM 657 C C . THR A 1 82 ? -5.793 -20.625 -5.82 1 97.81 82 THR A C 1
ATOM 659 O O . THR A 1 82 ? -5.672 -20.203 -4.672 1 97.81 82 THR A O 1
ATOM 662 N N . TRP A 1 83 ? -6.879 -20.422 -6.605 1 97.12 83 TRP A N 1
ATOM 663 C CA . TRP A 1 83 ? -7.934 -19.578 -6.047 1 97.12 83 TRP A CA 1
ATOM 664 C C . TRP A 1 83 ? -9.305 -20.047 -6.523 1 97.12 83 TRP A C 1
ATOM 666 O O . TRP A 1 83 ? -9.422 -20.734 -7.547 1 97.12 83 TRP A O 1
ATOM 676 N N . CYS A 1 84 ? -10.297 -19.734 -5.723 1 94.69 84 CYS A N 1
ATOM 677 C CA . CYS A 1 84 ? -11.719 -19.766 -6.051 1 94.69 84 CYS A CA 1
ATOM 678 C C . CYS A 1 84 ? -12.398 -18.469 -5.633 1 94.69 84 CYS A C 1
ATOM 680 O O . CYS A 1 84 ? -12.289 -18.047 -4.48 1 94.69 84 CYS A O 1
ATOM 682 N N . SER A 1 85 ? -13.125 -17.859 -6.598 1 92.62 85 SER A N 1
ATOM 683 C CA . SER A 1 85 ? -13.641 -16.531 -6.324 1 92.62 85 SER A CA 1
ATOM 684 C C . SER A 1 85 ? -15.156 -16.469 -6.484 1 92.62 85 SER A C 1
ATOM 686 O O . SER A 1 85 ? -15.727 -17.234 -7.27 1 92.62 85 SER A O 1
ATOM 688 N N . THR A 1 86 ? -15.711 -15.602 -5.727 1 85.81 86 THR A N 1
ATOM 689 C CA . THR A 1 86 ? -17.141 -15.305 -5.773 1 85.81 86 THR A CA 1
ATOM 690 C C . THR A 1 86 ? -17.375 -13.797 -5.832 1 85.81 86 THR A C 1
ATOM 692 O O . THR A 1 86 ? -16.656 -13.031 -5.172 1 85.81 86 THR A O 1
ATOM 695 N N . ASP A 1 87 ? -18.312 -13.445 -6.617 1 83.38 87 ASP A N 1
ATOM 696 C CA . ASP A 1 87 ? -18.812 -12.078 -6.566 1 83.38 87 ASP A CA 1
ATOM 697 C C . ASP A 1 87 ? -19.734 -11.883 -5.363 1 83.38 87 ASP A C 1
ATOM 699 O O . ASP A 1 87 ? -20.828 -12.469 -5.301 1 83.38 87 ASP A O 1
ATOM 703 N N . VAL A 1 88 ? -19.344 -11.109 -4.527 1 79.25 88 VAL A N 1
ATOM 704 C CA . VAL A 1 88 ? -20.078 -10.977 -3.27 1 79.25 88 VAL A CA 1
ATOM 705 C C . VAL A 1 88 ? -21.391 -10.234 -3.506 1 79.25 88 VAL A C 1
ATOM 707 O O . VAL A 1 88 ? -22.406 -10.562 -2.896 1 79.25 88 VAL A O 1
ATOM 710 N N . LEU A 1 89 ? -21.297 -9.234 -4.406 1 74.31 89 LEU A N 1
ATOM 711 C CA . LEU A 1 89 ? -22.484 -8.414 -4.648 1 74.31 89 LEU A CA 1
ATOM 712 C C . LEU A 1 89 ? -23.531 -9.203 -5.418 1 74.31 89 LEU A C 1
ATOM 714 O O . LEU A 1 89 ? -24.734 -9.039 -5.176 1 74.31 89 LEU A O 1
ATOM 718 N N . LYS A 1 90 ? -23.109 -10.062 -6.266 1 77.12 90 LYS A N 1
ATOM 719 C CA . LYS A 1 90 ? -24.031 -10.82 -7.102 1 77.12 90 LYS A CA 1
ATOM 720 C C . LYS A 1 90 ? -24.203 -12.25 -6.582 1 77.12 90 LYS A C 1
ATOM 722 O O . LYS A 1 90 ? -25.016 -13.016 -7.109 1 77.12 90 LYS A O 1
ATOM 727 N N . ASN A 1 91 ? -23.469 -12.586 -5.629 1 76.56 91 ASN A N 1
ATOM 728 C CA . ASN A 1 91 ? -23.5 -13.906 -5.012 1 76.56 91 ASN A CA 1
ATOM 729 C C . ASN A 1 91 ? -23.344 -15.016 -6.047 1 76.56 91 ASN A C 1
ATOM 731 O O . ASN A 1 91 ? -24.156 -15.938 -6.102 1 76.56 91 ASN A O 1
ATOM 735 N N . ARG A 1 92 ? -22.344 -14.844 -6.891 1 84.31 92 ARG A N 1
ATOM 736 C CA . ARG A 1 92 ? -22.094 -15.812 -7.953 1 84.31 92 ARG A CA 1
ATOM 737 C C . ARG A 1 92 ? -20.609 -16.172 -8.047 1 84.31 92 ARG A C 1
ATOM 739 O O . ARG A 1 92 ? -19.75 -15.312 -7.828 1 84.31 92 ARG A O 1
ATOM 746 N N . SER A 1 93 ? -20.438 -17.453 -8.367 1 82.94 93 SER A N 1
ATOM 747 C CA . SER A 1 93 ? -19.078 -17.891 -8.641 1 82.94 93 SER A CA 1
ATOM 748 C C . SER A 1 93 ? -18.516 -17.219 -9.891 1 82.94 93 SER A C 1
ATOM 750 O O . SER A 1 93 ? -19.234 -17.047 -10.883 1 82.94 93 SER A O 1
ATOM 752 N N . GLU A 1 94 ? -17.312 -16.766 -9.711 1 81 94 GLU A N 1
ATOM 753 C CA . GLU A 1 94 ? -16.75 -16.016 -10.828 1 81 94 GLU A CA 1
ATOM 754 C C . GLU A 1 94 ? -15.547 -16.719 -11.43 1 81 94 GLU A C 1
ATOM 756 O O . GLU A 1 94 ? -15.5 -16.969 -12.633 1 81 94 GLU A O 1
ATOM 761 N N . SER A 1 95 ? -14.492 -16.875 -10.695 1 86.44 95 SER A N 1
ATOM 762 C CA . SER A 1 95 ? -13.266 -17.406 -11.297 1 86.44 95 SER A CA 1
ATOM 763 C C . SER A 1 95 ? -12.594 -18.422 -10.383 1 86.44 95 SER A C 1
ATOM 765 O O . SER A 1 95 ? -12.641 -18.297 -9.164 1 86.44 95 SER A O 1
ATOM 767 N N . GLU A 1 96 ? -12.148 -19.531 -10.969 1 92.19 96 GLU A N 1
ATOM 768 C CA . GLU A 1 96 ? -11.219 -20.469 -10.344 1 92.19 96 GLU A CA 1
ATOM 769 C C . GLU A 1 96 ? -10 -20.719 -11.227 1 92.19 96 GLU A C 1
ATOM 771 O O . GLU A 1 96 ? -10.109 -20.734 -12.453 1 92.19 96 GLU A O 1
ATOM 776 N N . GLY A 1 97 ? -8.828 -20.859 -10.5 1 94.56 97 GLY A N 1
ATOM 777 C CA . GLY A 1 97 ? -7.637 -21.062 -11.305 1 94.56 97 GLY A CA 1
ATOM 778 C C . GLY A 1 97 ? -6.383 -21.266 -10.469 1 94.56 97 GLY A C 1
ATOM 779 O O . GLY A 1 97 ? -6.465 -21.484 -9.258 1 94.56 97 GLY A O 1
ATOM 780 N N . SER A 1 98 ? -5.32 -21.422 -11.211 1 96.56 98 SER A N 1
ATOM 781 C CA . SER A 1 98 ? -3.998 -21.562 -10.602 1 96.56 98 SER A CA 1
ATOM 782 C C . SER A 1 98 ? -2.934 -20.844 -11.43 1 96.56 98 SER A C 1
ATOM 784 O O . SER A 1 98 ? -3.115 -20.625 -12.633 1 96.56 98 SER A O 1
ATOM 786 N N . THR A 1 99 ? -1.918 -20.516 -10.812 1 97.88 99 THR A N 1
ATOM 787 C CA . THR A 1 99 ? -0.776 -19.906 -11.5 1 97.88 99 THR A CA 1
ATOM 788 C C . THR A 1 99 ? 0.528 -20.281 -10.797 1 97.88 99 THR A C 1
ATOM 790 O O . THR A 1 99 ? 0.527 -20.609 -9.609 1 97.88 99 THR A O 1
ATOM 793 N N . LEU A 1 100 ? 1.579 -20.312 -11.523 1 98.62 100 LEU A N 1
ATOM 794 C CA . LEU A 1 100 ? 2.918 -20.578 -11.016 1 98.62 100 LEU A CA 1
ATOM 795 C C . LEU A 1 100 ? 3.779 -19.328 -11.047 1 98.62 100 LEU A C 1
ATOM 797 O O . LEU A 1 100 ? 3.734 -18.562 -12.016 1 98.62 100 LEU A O 1
ATOM 801 N N . PHE A 1 101 ? 4.543 -19.188 -10.008 1 98.75 101 PHE A N 1
ATOM 802 C CA . PHE A 1 101 ? 5.594 -18.172 -9.914 1 98.75 101 PHE A CA 1
ATOM 803 C C . PHE A 1 101 ? 6.957 -18.828 -9.742 1 98.75 101 PHE A C 1
ATOM 805 O O . PHE A 1 101 ? 7.102 -19.797 -9 1 98.75 101 PHE A O 1
ATOM 812 N N . GLY A 1 102 ? 7.934 -18.344 -10.406 1 98.75 102 GLY A N 1
ATOM 813 C CA . GLY A 1 102 ? 9.328 -18.719 -10.227 1 98.75 102 GLY A CA 1
ATOM 814 C C . GLY A 1 102 ? 10.266 -17.531 -10.242 1 98.75 102 GLY A C 1
ATOM 815 O O . GLY A 1 102 ? 10.109 -16.609 -11.047 1 98.75 102 GLY A O 1
ATOM 816 N N . ALA A 1 103 ? 11.219 -17.578 -9.367 1 98.56 103 ALA A N 1
ATOM 817 C CA . ALA A 1 103 ? 12.078 -16.422 -9.211 1 98.56 103 ALA A CA 1
ATOM 818 C C . ALA A 1 103 ? 13.508 -16.734 -9.648 1 98.56 103 ALA A C 1
ATOM 820 O O . ALA A 1 103 ? 14.016 -17.828 -9.383 1 98.56 103 ALA A O 1
ATOM 821 N N . LEU A 1 104 ? 14.109 -15.773 -10.305 1 97.19 104 LEU A N 1
ATOM 822 C CA . LEU A 1 104 ? 15.531 -15.781 -10.656 1 97.19 104 LEU A CA 1
ATOM 823 C C . LEU A 1 104 ? 16.078 -14.359 -10.742 1 97.19 104 LEU A C 1
ATOM 825 O O . LEU A 1 104 ? 15.594 -13.555 -11.539 1 97.19 104 LEU A O 1
ATOM 829 N N . GLY A 1 105 ? 17.062 -14.078 -9.938 1 95.75 105 GLY A N 1
ATOM 830 C CA . GLY A 1 105 ? 17.531 -12.695 -9.875 1 95.75 105 GLY A CA 1
ATOM 831 C C . GLY A 1 105 ? 16.453 -11.727 -9.414 1 95.75 105 GLY A C 1
ATOM 832 O O . GLY A 1 105 ? 15.875 -11.906 -8.344 1 95.75 105 GLY A O 1
ATOM 833 N N . ASN A 1 106 ? 16.125 -10.727 -10.211 1 97.19 106 ASN A N 1
ATOM 834 C CA . ASN A 1 106 ? 15.086 -9.75 -9.883 1 97.19 106 ASN A CA 1
ATOM 835 C C . ASN A 1 106 ? 13.883 -9.883 -10.805 1 97.19 106 ASN A C 1
ATOM 837 O O . ASN A 1 106 ? 13.125 -8.922 -10.992 1 97.19 106 ASN A O 1
ATOM 841 N N . ILE A 1 107 ? 13.82 -11.102 -11.359 1 98.19 107 ILE A N 1
ATOM 842 C CA . ILE A 1 107 ? 12.719 -11.359 -12.281 1 98.19 107 ILE A CA 1
ATOM 843 C C . ILE A 1 107 ? 11.82 -12.461 -11.719 1 98.19 107 ILE A C 1
ATOM 845 O O . ILE A 1 107 ? 12.312 -13.469 -11.211 1 98.19 107 ILE A O 1
ATOM 849 N N . LEU A 1 108 ? 10.586 -12.234 -11.758 1 98.56 108 LEU A N 1
ATOM 850 C CA . LEU A 1 108 ? 9.578 -13.234 -11.43 1 98.56 108 LEU A CA 1
ATOM 851 C C . LEU A 1 108 ? 8.906 -13.773 -12.688 1 98.56 108 LEU A C 1
ATOM 853 O O . LEU A 1 108 ? 8.32 -13.008 -13.461 1 98.56 108 LEU A O 1
ATOM 857 N N . TYR A 1 109 ? 9.016 -15.031 -12.914 1 98.62 109 TYR A N 1
ATOM 858 C CA . TYR A 1 109 ? 8.422 -15.727 -14.055 1 98.62 109 TYR A CA 1
ATOM 859 C C . TYR A 1 109 ? 7.066 -16.312 -13.695 1 98.62 109 TYR A C 1
ATOM 861 O O . TYR A 1 109 ? 6.906 -16.906 -12.625 1 98.62 109 TYR A O 1
ATOM 869 N N . ARG A 1 110 ? 6.102 -16.094 -14.516 1 98.69 110 ARG A N 1
ATOM 870 C CA . ARG A 1 110 ? 4.75 -16.609 -14.297 1 98.69 110 ARG A CA 1
ATOM 871 C C . ARG A 1 110 ? 4.242 -17.359 -15.523 1 98.69 110 ARG A C 1
ATOM 873 O O . ARG A 1 110 ? 4.617 -17.047 -16.656 1 98.69 110 ARG A O 1
ATOM 880 N N . ASP A 1 111 ? 3.393 -18.312 -15.312 1 98.44 111 ASP A N 1
ATOM 881 C CA . ASP A 1 111 ? 2.854 -19.078 -16.422 1 98.44 111 ASP A CA 1
ATOM 882 C C . ASP A 1 111 ? 1.673 -18.359 -17.078 1 98.44 111 ASP A C 1
ATOM 884 O O . ASP A 1 111 ? 1.192 -18.781 -18.125 1 98.44 111 ASP A O 1
ATOM 888 N N . ARG A 1 112 ? 1.195 -17.312 -16.438 1 95.62 112 ARG A N 1
ATOM 889 C CA . ARG A 1 112 ? 0.122 -16.484 -16.969 1 95.62 112 ARG A CA 1
ATOM 890 C C . ARG A 1 112 ? 0.111 -15.109 -16.328 1 95.62 112 ARG A C 1
ATOM 892 O O . ARG A 1 112 ? 0.703 -14.914 -15.258 1 95.62 112 ARG A O 1
ATOM 899 N N . GLY A 1 113 ? -0.51 -14.195 -16.938 1 91.94 113 GLY A N 1
ATOM 900 C CA . GLY A 1 113 ? -0.688 -12.875 -16.359 1 91.94 113 GLY A CA 1
ATOM 901 C C . GLY A 1 113 ? -2.059 -12.672 -15.742 1 91.94 113 GLY A C 1
ATOM 902 O O . GLY A 1 113 ? -2.873 -13.594 -15.719 1 91.94 113 GLY A O 1
ATOM 903 N N . PHE A 1 114 ? -2.213 -11.5 -15.227 1 84.81 114 PHE A N 1
ATOM 904 C CA . PHE A 1 114 ? -3.484 -11.109 -14.633 1 84.81 114 PHE A CA 1
ATOM 905 C C . PHE A 1 114 ? -4.598 -11.133 -15.68 1 84.81 114 PHE A C 1
ATOM 907 O O . PHE A 1 114 ? -5.691 -11.641 -15.406 1 84.81 114 PHE A O 1
ATOM 914 N N . ALA A 1 115 ? -4.277 -10.672 -16.844 1 85.88 115 ALA A N 1
ATOM 915 C CA . ALA A 1 115 ? -5.305 -10.523 -17.875 1 85.88 115 ALA A CA 1
ATOM 916 C C . ALA A 1 115 ? -4.938 -11.305 -19.125 1 85.88 115 ALA A C 1
ATOM 918 O O . ALA A 1 115 ? -5.379 -10.961 -20.234 1 85.88 115 ALA A O 1
ATOM 919 N N . THR A 1 116 ? -4.02 -12.266 -19.031 1 92.5 116 THR A N 1
ATOM 920 C CA . THR A 1 116 ? -3.607 -13.078 -20.156 1 92.5 116 THR A CA 1
ATOM 921 C C . THR A 1 116 ? -3.262 -14.5 -19.719 1 92.5 116 THR A C 1
ATOM 923 O O . THR A 1 116 ? -2.686 -14.695 -18.641 1 92.5 116 THR A O 1
ATOM 926 N N . SER A 1 117 ? -3.527 -15.414 -20.547 1 94.12 117 SER A N 1
ATOM 927 C CA . SER A 1 117 ? -3.18 -16.797 -20.266 1 94.12 117 SER A CA 1
ATOM 928 C C . SER A 1 117 ? -1.751 -17.109 -20.703 1 94.12 117 SER A C 1
ATOM 930 O O . SER A 1 117 ? -1.264 -18.234 -20.516 1 94.12 117 SER A O 1
ATOM 932 N N . LYS A 1 118 ? -1.093 -16.141 -21.25 1 97 118 LYS A N 1
ATOM 933 C CA . LYS A 1 118 ? 0.277 -16.328 -21.719 1 97 118 LYS A CA 1
ATOM 934 C C . LYS A 1 118 ? 1.282 -16.078 -20.594 1 97 118 LYS A C 1
ATOM 936 O O . LYS A 1 118 ? 1.042 -15.258 -19.703 1 97 118 LYS A O 1
ATOM 941 N N . PRO A 1 119 ? 2.422 -16.766 -20.75 1 98.19 119 PRO A N 1
ATOM 942 C CA . PRO A 1 119 ? 3.469 -16.516 -19.75 1 98.19 119 PRO A CA 1
ATOM 943 C C . PRO A 1 119 ? 3.936 -15.055 -19.766 1 98.19 119 PRO A C 1
ATOM 945 O O . PRO A 1 119 ? 4.02 -14.438 -20.828 1 98.19 119 PRO A O 1
ATOM 948 N N . VAL A 1 120 ? 4.211 -14.508 -18.578 1 98.44 120 VAL A N 1
ATOM 949 C CA . VAL A 1 120 ? 4.715 -13.148 -18.453 1 98.44 120 VAL A CA 1
ATOM 950 C C . VAL A 1 120 ? 5.836 -13.102 -17.406 1 98.44 120 VAL A C 1
ATOM 952 O O . VAL A 1 120 ? 6.012 -14.055 -16.641 1 98.44 120 VAL A O 1
ATOM 955 N N . THR A 1 121 ? 6.594 -12.07 -17.453 1 98.62 121 THR A N 1
ATOM 956 C CA . THR A 1 121 ? 7.602 -11.82 -16.422 1 98.62 121 THR A CA 1
ATOM 957 C C . THR A 1 121 ? 7.359 -10.484 -15.734 1 98.62 121 THR A C 1
ATOM 959 O O . THR A 1 121 ? 6.758 -9.578 -16.312 1 98.62 121 THR A O 1
ATOM 962 N N . ALA A 1 122 ? 7.797 -10.43 -14.539 1 98.44 122 ALA A N 1
ATOM 963 C CA . ALA A 1 122 ? 7.742 -9.188 -13.773 1 98.44 122 ALA A CA 1
ATOM 964 C C . ALA A 1 122 ? 9.102 -8.867 -13.156 1 98.44 122 ALA A C 1
ATOM 966 O O . ALA A 1 122 ? 9.812 -9.766 -12.703 1 98.44 122 ALA A O 1
ATOM 967 N N . GLN A 1 123 ? 9.422 -7.613 -13.164 1 98.38 123 GLN A N 1
ATOM 968 C CA . GLN A 1 123 ? 10.469 -7.16 -12.258 1 98.38 123 GLN A CA 1
ATOM 969 C C . GLN A 1 123 ? 9.945 -7.059 -10.828 1 98.38 123 GLN A C 1
ATOM 971 O O . GLN A 1 123 ? 8.82 -6.602 -10.602 1 98.38 123 GLN A O 1
ATOM 976 N N . TYR A 1 124 ? 10.773 -7.543 -9.867 1 98.12 124 TYR A N 1
ATOM 977 C CA . TYR A 1 124 ? 10.328 -7.406 -8.492 1 98.12 124 TYR A CA 1
ATOM 978 C C . TYR A 1 124 ? 11.406 -6.773 -7.621 1 98.12 124 TYR A C 1
ATOM 980 O O . TYR A 1 124 ? 12.594 -6.824 -7.961 1 98.12 124 TYR A O 1
ATOM 988 N N . ASN A 1 125 ? 10.969 -6.164 -6.566 1 97 125 ASN A N 1
ATOM 989 C CA . ASN A 1 125 ? 11.852 -5.637 -5.531 1 97 125 ASN A CA 1
ATOM 990 C C . ASN A 1 125 ? 11.172 -5.629 -4.168 1 97 125 ASN A C 1
ATOM 992 O O . ASN A 1 125 ? 9.969 -5.887 -4.066 1 97 125 ASN A O 1
ATOM 996 N N . PHE A 1 126 ? 12.016 -5.344 -3.133 1 97.19 126 PHE A N 1
ATOM 997 C CA . PHE A 1 126 ? 11.547 -5.285 -1.754 1 97.19 126 PHE A CA 1
ATOM 998 C C . PHE A 1 126 ? 11.883 -3.938 -1.124 1 97.19 126 PHE A C 1
ATOM 1000 O O . PHE A 1 126 ? 12.992 -3.742 -0.62 1 97.19 126 PHE A O 1
ATOM 1007 N N . PRO A 1 127 ? 10.898 -3.066 -1.071 1 94.75 127 PRO A N 1
ATOM 1008 C CA . PRO A 1 127 ? 11.18 -1.845 -0.315 1 94.75 127 PRO A CA 1
ATOM 1009 C C . PRO A 1 127 ? 11.516 -2.121 1.148 1 94.75 127 PRO A C 1
ATOM 1011 O O . PRO A 1 127 ? 12.227 -1.336 1.782 1 94.75 127 PRO A O 1
ATOM 1014 N N . ASN A 1 128 ? 11.016 -3.139 1.676 1 93.88 128 ASN A N 1
ATOM 1015 C CA . ASN A 1 128 ? 11.359 -3.738 2.961 1 93.88 128 ASN A CA 1
ATOM 1016 C C . ASN A 1 128 ? 11.109 -5.246 2.959 1 93.88 128 ASN A C 1
ATOM 1018 O O . ASN A 1 128 ? 10.469 -5.773 2.047 1 93.88 128 ASN A O 1
ATOM 1022 N N . PRO A 1 129 ? 11.508 -5.957 3.906 1 95.38 129 PRO A N 1
ATOM 1023 C CA . PRO A 1 129 ? 11.5 -7.422 3.83 1 95.38 129 PRO A CA 1
ATOM 1024 C C . PRO A 1 129 ? 10.086 -8 3.789 1 95.38 129 PRO A C 1
ATOM 1026 O O . PRO A 1 129 ? 9.906 -9.164 3.432 1 95.38 129 PRO A O 1
ATOM 1029 N N . LYS A 1 130 ? 9.078 -7.23 4.137 1 97.19 130 LYS A N 1
ATOM 1030 C CA . LYS A 1 130 ? 7.73 -7.766 4.246 1 97.19 130 LYS A CA 1
ATOM 1031 C C . LYS A 1 130 ? 6.852 -7.285 3.094 1 97.19 130 LYS A C 1
ATOM 1033 O O . LYS A 1 130 ? 5.652 -7.574 3.059 1 97.19 130 LYS A O 1
ATOM 1038 N N . THR A 1 131 ? 7.492 -6.547 2.15 1 98 131 THR A N 1
ATOM 1039 C CA . THR A 1 131 ? 6.707 -5.988 1.055 1 98 131 THR A CA 1
ATOM 1040 C C . THR A 1 131 ? 7.32 -6.363 -0.293 1 98 131 THR A C 1
ATOM 1042 O O . THR A 1 131 ? 8.469 -6.02 -0.577 1 98 131 THR A O 1
ATOM 1045 N N . LEU A 1 132 ? 6.562 -7.027 -1.098 1 98.44 132 LEU A N 1
ATOM 1046 C CA . LEU A 1 132 ? 6.961 -7.395 -2.453 1 98.44 132 LEU A CA 1
ATOM 1047 C C . LEU A 1 132 ? 6.273 -6.504 -3.482 1 98.44 132 LEU A C 1
ATOM 1049 O O . LEU A 1 132 ? 5.047 -6.375 -3.475 1 98.44 132 LEU A O 1
ATOM 1053 N N . CYS A 1 133 ? 7.043 -5.902 -4.312 1 98.25 133 CYS A N 1
ATOM 1054 C CA . CYS A 1 133 ? 6.508 -5.102 -5.41 1 98.25 133 CYS A CA 1
ATOM 1055 C C . CYS A 1 133 ? 6.824 -5.742 -6.758 1 98.25 133 CYS A C 1
ATOM 1057 O O . CYS A 1 133 ? 7.941 -6.219 -6.973 1 98.25 133 CYS A O 1
ATOM 1059 N N . LEU A 1 134 ? 5.863 -5.723 -7.59 1 98.25 134 LEU A N 1
ATOM 1060 C CA . LEU A 1 134 ? 5.988 -6.289 -8.93 1 98.25 134 LEU A CA 1
ATOM 1061 C C . LEU A 1 134 ? 5.574 -5.277 -9.984 1 98.25 134 LEU A C 1
ATOM 1063 O O . LEU A 1 134 ? 4.621 -4.52 -9.797 1 98.25 134 LEU A O 1
ATOM 1067 N N . ARG A 1 135 ? 6.266 -5.293 -11.078 1 98.25 135 ARG A N 1
ATOM 1068 C CA . ARG A 1 135 ? 5.871 -4.551 -12.273 1 98.25 135 ARG A CA 1
ATOM 1069 C C . ARG A 1 135 ? 5.883 -5.449 -13.508 1 98.25 135 ARG A C 1
ATOM 1071 O O . ARG A 1 135 ? 6.918 -6.02 -13.852 1 98.25 135 ARG A O 1
ATOM 1078 N N . THR A 1 136 ? 4.805 -5.609 -14.07 1 98.25 136 THR A N 1
ATOM 1079 C CA . THR A 1 136 ? 4.613 -6.438 -15.258 1 98.25 136 THR A CA 1
ATOM 1080 C C . THR A 1 136 ? 4.109 -5.594 -16.422 1 98.25 136 THR A C 1
ATOM 1082 O O . THR A 1 136 ? 3.279 -4.699 -16.25 1 98.25 136 THR A O 1
ATOM 1085 N N . GLU A 1 137 ? 4.66 -5.898 -17.578 1 97.56 137 GLU A N 1
ATOM 1086 C CA . GLU A 1 137 ? 4.211 -5.176 -18.766 1 97.56 137 GLU A CA 1
ATOM 1087 C C . GLU A 1 137 ? 3.904 -6.133 -19.922 1 97.56 137 GLU A C 1
ATOM 1089 O O . GLU A 1 137 ? 4.73 -6.977 -20.266 1 97.56 137 GLU A O 1
ATOM 1094 N N . TYR A 1 138 ? 2.758 -5.988 -20.422 1 97.06 138 TYR A N 1
ATOM 1095 C CA . TYR A 1 138 ? 2.373 -6.695 -21.641 1 97.06 138 TYR A CA 1
ATOM 1096 C C . TYR A 1 138 ? 1.151 -6.055 -22.281 1 97.06 138 TYR A C 1
ATOM 1098 O O . TYR A 1 138 ? 0.385 -5.355 -21.609 1 97.06 138 TYR A O 1
ATOM 1106 N N . ASN A 1 139 ? 1.05 -6.172 -23.609 1 95.81 139 ASN A N 1
ATOM 1107 C CA . ASN A 1 139 ? -0.094 -5.719 -24.391 1 95.81 139 ASN A CA 1
ATOM 1108 C C . ASN A 1 139 ? -0.362 -4.23 -24.188 1 95.81 139 ASN A C 1
ATOM 1110 O O . ASN A 1 139 ? -1.517 -3.814 -24.078 1 95.81 139 ASN A O 1
ATOM 1114 N N . GLY A 1 140 ? 0.647 -3.475 -23.953 1 96.19 140 GLY A N 1
ATOM 1115 C CA . GLY A 1 140 ? 0.542 -2.029 -23.844 1 96.19 140 GLY A CA 1
ATOM 1116 C C . GLY A 1 140 ? 0.094 -1.562 -22.469 1 96.19 140 GLY A C 1
ATOM 1117 O O . GLY A 1 140 ? -0.102 -0.365 -22.25 1 96.19 140 GLY A O 1
ATOM 1118 N N . SER A 1 141 ? -0.024 -2.537 -21.578 1 97.44 141 SER A N 1
ATOM 1119 C CA . SER A 1 141 ? -0.469 -2.197 -20.234 1 97.44 141 SER A CA 1
ATOM 1120 C C . SER A 1 141 ? 0.627 -2.459 -19.203 1 97.44 141 SER A C 1
ATOM 1122 O O . SER A 1 141 ? 1.548 -3.238 -19.453 1 97.44 141 SER A O 1
ATOM 1124 N N . VAL A 1 142 ? 0.53 -1.716 -18.203 1 97.88 142 VAL A N 1
ATOM 1125 C CA . VAL A 1 142 ? 1.43 -1.883 -17.062 1 97.88 142 VAL A CA 1
ATOM 1126 C C . VAL A 1 142 ? 0.634 -2.309 -15.828 1 97.88 142 VAL A C 1
ATOM 1128 O O . VAL A 1 142 ? -0.396 -1.709 -15.508 1 97.88 142 VAL A O 1
ATOM 1131 N N . PHE A 1 143 ? 1.1 -3.369 -15.211 1 97.81 143 PHE A N 1
ATOM 1132 C CA . PHE A 1 143 ? 0.5 -3.895 -13.992 1 97.81 143 PHE A CA 1
ATOM 1133 C C . PHE A 1 143 ? 1.465 -3.771 -12.812 1 97.81 143 PHE A C 1
ATOM 1135 O O . PHE A 1 143 ? 2.516 -4.418 -12.797 1 97.81 143 PHE A O 1
ATOM 1142 N N . GLU A 1 144 ? 1.131 -2.947 -11.883 1 97.94 144 GLU A N 1
ATOM 1143 C CA . GLU A 1 144 ? 1.925 -2.801 -10.664 1 97.94 144 GLU A CA 1
ATOM 1144 C C . GLU A 1 144 ? 1.219 -3.428 -9.469 1 97.94 144 GLU A C 1
ATOM 1146 O O . GLU A 1 144 ? 0.047 -3.143 -9.211 1 97.94 144 GLU A O 1
ATOM 1151 N N . GLU A 1 145 ? 1.938 -4.258 -8.766 1 98.12 145 GLU A N 1
ATOM 1152 C CA . GLU A 1 145 ? 1.362 -4.938 -7.613 1 98.12 145 GLU A CA 1
ATOM 1153 C C . GLU A 1 145 ? 2.248 -4.785 -6.379 1 98.12 145 GLU A C 1
ATOM 1155 O O . GLU A 1 145 ? 3.477 -4.797 -6.488 1 98.12 145 GLU A O 1
ATOM 1160 N N . GLU A 1 146 ? 1.648 -4.637 -5.305 1 98.5 146 GLU A N 1
ATOM 1161 C CA . GLU A 1 146 ? 2.311 -4.582 -4.004 1 98.5 146 GLU A CA 1
ATOM 1162 C C . GLU A 1 146 ? 1.656 -5.539 -3.012 1 98.5 146 GLU A C 1
ATOM 1164 O O . GLU A 1 146 ? 0.451 -5.457 -2.764 1 98.5 146 GLU A O 1
ATOM 1169 N N . LEU A 1 147 ? 2.393 -6.469 -2.494 1 98.75 147 LEU A N 1
ATOM 1170 C CA . LEU A 1 147 ? 1.937 -7.422 -1.488 1 98.75 147 LEU A CA 1
ATOM 1171 C C . LEU A 1 147 ? 2.672 -7.215 -0.169 1 98.75 147 LEU A C 1
ATOM 1173 O O . LEU A 1 147 ? 3.904 -7.246 -0.13 1 98.75 147 LEU A O 1
ATOM 1177 N N . LYS A 1 148 ? 1.956 -7.016 0.851 1 98.62 148 LYS A N 1
ATOM 1178 C CA . LYS A 1 148 ? 2.547 -6.738 2.158 1 98.62 148 LYS A CA 1
ATOM 1179 C C . LYS A 1 148 ? 2.084 -7.758 3.195 1 98.62 148 LYS A C 1
ATOM 1181 O O . LYS A 1 148 ? 0.882 -7.934 3.408 1 98.62 148 LYS A O 1
ATOM 1186 N N . LEU A 1 149 ? 3.037 -8.391 3.83 1 98.5 149 LEU A N 1
ATOM 1187 C CA . LEU A 1 149 ? 2.75 -9.258 4.969 1 98.5 149 LEU A CA 1
ATOM 1188 C C . LEU A 1 149 ? 2.617 -8.445 6.25 1 98.5 149 LEU A C 1
ATOM 1190 O O . LEU A 1 149 ? 3.498 -7.641 6.578 1 98.5 149 LEU A O 1
ATOM 1194 N N . ILE A 1 150 ? 1.544 -8.609 6.93 1 98.06 150 ILE A N 1
ATOM 1195 C CA . ILE A 1 150 ? 1.269 -7.938 8.195 1 98.06 150 ILE A CA 1
ATOM 1196 C C . ILE A 1 150 ? 1.152 -8.969 9.312 1 98.06 150 ILE A C 1
ATOM 1198 O O . ILE A 1 150 ? 0.118 -9.625 9.453 1 98.06 150 ILE A O 1
ATOM 1202 N N . GLY A 1 151 ? 2.24 -9.031 10.102 1 94.88 151 GLY A N 1
ATOM 1203 C CA . GLY A 1 151 ? 2.297 -10.18 10.984 1 94.88 151 GLY A CA 1
ATOM 1204 C C . GLY A 1 151 ? 2.199 -11.508 10.25 1 94.88 151 GLY A C 1
ATOM 1205 O O . GLY A 1 151 ? 2.73 -11.648 9.148 1 94.88 151 GLY A O 1
ATOM 1206 N N . SER A 1 152 ? 1.562 -12.469 10.953 1 95.31 152 SER A N 1
ATOM 1207 C CA . SER A 1 152 ? 1.405 -13.781 10.336 1 95.31 152 SER A CA 1
ATOM 1208 C C . SER A 1 152 ? -0.034 -14.016 9.883 1 95.31 152 SER A C 1
ATOM 1210 O O . SER A 1 152 ? -0.331 -15.008 9.219 1 95.31 152 SER A O 1
ATOM 1212 N N . LYS A 1 153 ? -0.888 -13.023 10.164 1 97.19 153 LYS A N 1
ATOM 1213 C CA . LYS A 1 153 ? -2.312 -13.32 10.039 1 97.19 153 LYS A CA 1
ATOM 1214 C C . LYS A 1 153 ? -2.928 -12.562 8.867 1 97.19 153 LYS A C 1
ATOM 1216 O O . LYS A 1 153 ? -4.016 -12.906 8.398 1 97.19 153 LYS A O 1
ATOM 1221 N N . TYR A 1 154 ? -2.242 -11.484 8.406 1 98.06 154 TYR A N 1
ATOM 1222 C CA . TYR A 1 154 ? -2.877 -10.633 7.402 1 98.06 154 TYR A CA 1
ATOM 1223 C C . TYR A 1 154 ? -1.895 -10.273 6.297 1 98.06 154 TYR A C 1
ATOM 1225 O O . TYR A 1 154 ? -0.682 -10.242 6.52 1 98.06 154 TYR A O 1
ATOM 1233 N N . ARG A 1 155 ? -2.41 -10.008 5.141 1 98.38 155 ARG A N 1
ATOM 1234 C CA . ARG A 1 155 ? -1.709 -9.414 4.008 1 98.38 155 ARG A CA 1
ATOM 1235 C C . ARG A 1 155 ? -2.582 -8.383 3.303 1 98.38 155 ARG A C 1
ATOM 1237 O O . ARG A 1 155 ? -3.809 -8.5 3.287 1 98.38 155 ARG A O 1
ATOM 1244 N N . THR A 1 156 ? -1.94 -7.414 2.824 1 98.62 156 THR A N 1
ATOM 1245 C CA . THR A 1 156 ? -2.633 -6.5 1.92 1 98.62 156 THR A CA 1
ATOM 1246 C C . THR A 1 156 ? -2.016 -6.551 0.526 1 98.62 156 THR A C 1
ATOM 1248 O O . THR A 1 156 ? -0.832 -6.859 0.376 1 98.62 156 THR A O 1
ATOM 1251 N N . ARG A 1 157 ? -2.783 -6.32 -0.418 1 98.44 157 ARG A N 1
ATOM 1252 C CA . ARG A 1 157 ? -2.352 -6.23 -1.81 1 98.44 157 ARG A CA 1
ATOM 1253 C C . ARG A 1 157 ? -2.986 -5.027 -2.502 1 98.44 157 ARG A C 1
ATOM 1255 O O . ARG A 1 157 ? -4.094 -4.617 -2.152 1 98.44 157 ARG A O 1
ATOM 1262 N N . GLN A 1 158 ? -2.273 -4.473 -3.375 1 98.25 158 GLN A N 1
ATOM 1263 C CA . GLN A 1 158 ? -2.75 -3.396 -4.234 1 98.25 158 GLN A CA 1
ATOM 1264 C C . GLN A 1 158 ? -2.312 -3.613 -5.68 1 98.25 158 GLN A C 1
ATOM 1266 O O . GLN A 1 158 ? -1.18 -4.027 -5.938 1 98.25 158 GLN A O 1
ATOM 1271 N N . THR A 1 159 ? -3.209 -3.355 -6.566 1 98 159 THR A N 1
ATOM 1272 C CA . THR A 1 159 ? -2.918 -3.449 -7.992 1 98 159 THR A CA 1
ATOM 1273 C C . THR A 1 159 ? -3.271 -2.146 -8.703 1 98 159 THR A C 1
ATOM 1275 O O . THR A 1 159 ? -4.332 -1.568 -8.461 1 98 159 THR A O 1
ATOM 1278 N N . ILE A 1 160 ? -2.412 -1.699 -9.5 1 98.38 160 ILE A N 1
ATOM 1279 C CA . ILE A 1 160 ? -2.646 -0.552 -10.375 1 98.38 160 ILE A CA 1
ATOM 1280 C C . ILE A 1 160 ? -2.434 -0.958 -11.828 1 98.38 160 ILE A C 1
ATOM 1282 O O . ILE A 1 160 ? -1.346 -1.401 -12.203 1 98.38 160 ILE A O 1
ATOM 1286 N N . ILE A 1 161 ? -3.445 -0.82 -12.586 1 98.19 161 ILE A N 1
ATOM 1287 C CA . ILE A 1 161 ? -3.379 -1.119 -14.016 1 98.19 161 ILE A CA 1
ATOM 1288 C C . ILE A 1 161 ? -3.445 0.178 -14.812 1 98.19 161 ILE A C 1
ATOM 1290 O O . ILE A 1 161 ? -4.355 0.99 -14.625 1 98.19 161 ILE A O 1
ATOM 1294 N N . SER A 1 162 ? -2.482 0.331 -15.664 1 98.12 162 SER A N 1
ATOM 1295 C CA . SER A 1 162 ? -2.43 1.536 -16.484 1 98.12 162 SER A CA 1
ATOM 1296 C C . SER A 1 162 ? -2.156 1.197 -17.953 1 98.12 162 SER A C 1
ATOM 1298 O O . SER A 1 162 ? -1.643 0.119 -18.25 1 98.12 162 SER A O 1
ATOM 1300 N N . ARG A 1 163 ? -2.514 2.096 -18.766 1 97.56 163 ARG A N 1
ATOM 1301 C CA . ARG A 1 163 ? -2.223 2.057 -20.188 1 97.56 163 ARG A CA 1
ATOM 1302 C C . ARG A 1 163 ? -1.976 3.459 -20.734 1 97.56 163 ARG A C 1
ATOM 1304 O O . ARG A 1 163 ? -2.779 4.367 -20.516 1 97.56 163 ARG A O 1
ATOM 1311 N N . ALA A 1 164 ? -0.861 3.643 -21.422 1 95.88 164 ALA A N 1
ATOM 1312 C CA . ALA A 1 164 ? -0.502 4.93 -22.016 1 95.88 164 ALA A CA 1
ATOM 1313 C C . ALA A 1 164 ? -0.529 6.039 -20.969 1 95.88 164 ALA A C 1
ATOM 1315 O O . ALA A 1 164 ? -1.068 7.121 -21.219 1 95.88 164 ALA A O 1
ATOM 1316 N N . GLY A 1 165 ? -0.13 5.648 -19.797 1 92.38 165 GLY A N 1
ATOM 1317 C CA . GLY A 1 165 ? 0.03 6.641 -18.75 1 92.38 165 GLY A CA 1
ATOM 1318 C C . GLY A 1 165 ? -1.256 6.922 -17.984 1 92.38 165 GLY A C 1
ATOM 1319 O O . GLY A 1 165 ? -1.259 7.68 -17.016 1 92.38 165 GLY A O 1
ATOM 1320 N N . GLU A 1 166 ? -2.361 6.227 -18.422 1 96.94 166 GLU A N 1
ATOM 1321 C CA . GLU A 1 166 ? -3.654 6.43 -17.781 1 96.94 166 GLU A CA 1
ATOM 1322 C C . GLU A 1 166 ? -4.031 5.227 -16.922 1 96.94 166 GLU A C 1
ATOM 1324 O O . GLU A 1 166 ? -3.865 4.078 -17.328 1 96.94 166 GLU A O 1
ATOM 1329 N N . GLN A 1 167 ? -4.496 5.555 -15.75 1 98 167 GLN A N 1
ATOM 1330 C CA . GLN A 1 167 ? -4.926 4.473 -14.875 1 98 167 GLN A CA 1
ATOM 1331 C C . GLN A 1 167 ? -6.281 3.92 -15.305 1 98 167 GLN A C 1
ATOM 1333 O O . GLN A 1 167 ? -7.211 4.684 -15.57 1 98 167 GLN A O 1
ATOM 1338 N N . LEU A 1 168 ? -6.391 2.629 -15.336 1 97.38 168 LEU A N 1
ATOM 1339 C CA . LEU A 1 168 ? -7.613 1.969 -15.773 1 97.38 168 LEU A CA 1
ATOM 1340 C C . LEU A 1 168 ? -8.336 1.327 -14.594 1 97.38 168 LEU A C 1
ATOM 1342 O O . LEU A 1 168 ? -9.562 1.2 -14.609 1 97.38 168 LEU A O 1
ATOM 1346 N N . MET A 1 169 ? -7.535 0.903 -13.641 1 97.81 169 MET A N 1
ATOM 1347 C CA . MET A 1 169 ? -8.117 0.187 -12.508 1 97.81 169 MET A CA 1
ATOM 1348 C C . MET A 1 169 ? -7.184 0.221 -11.305 1 97.81 169 MET A C 1
ATOM 1350 O O . MET A 1 169 ? -5.965 0.118 -11.453 1 97.81 169 MET A O 1
ATOM 1354 N N . ILE A 1 170 ? -7.707 0.35 -10.188 1 98.31 170 ILE A N 1
ATOM 1355 C CA . ILE A 1 170 ? -6.992 0.201 -8.922 1 98.31 170 ILE A CA 1
ATOM 1356 C C . ILE A 1 170 ? -7.707 -0.816 -8.039 1 98.31 170 ILE A C 1
ATOM 1358 O O . ILE A 1 170 ? -8.922 -0.728 -7.836 1 98.31 170 ILE A O 1
ATOM 1362 N N . GLY A 1 171 ? -7.008 -1.823 -7.609 1 97.56 171 GLY A N 1
ATOM 1363 C CA . GLY A 1 171 ? -7.547 -2.834 -6.715 1 97.56 171 GLY A CA 1
ATOM 1364 C C . GLY A 1 171 ? -6.902 -2.82 -5.344 1 97.56 171 GLY A C 1
ATOM 1365 O O . GLY A 1 171 ? -5.688 -2.641 -5.223 1 97.56 171 GLY A O 1
ATOM 1366 N N . GLN A 1 172 ? -7.695 -2.992 -4.32 1 98.44 172 GLN A N 1
ATOM 1367 C CA . GLN A 1 172 ? -7.219 -3.084 -2.945 1 98.44 172 GLN A CA 1
ATOM 1368 C C . GLN A 1 172 ? -7.73 -4.352 -2.27 1 98.44 172 GLN A C 1
ATOM 1370 O O . GLN A 1 172 ? -8.93 -4.625 -2.277 1 98.44 172 GLN A O 1
ATOM 1375 N N . TYR A 1 173 ? -6.793 -5.121 -1.699 1 98.06 173 TYR A N 1
ATOM 1376 C CA . TYR A 1 173 ? -7.09 -6.434 -1.143 1 98.06 173 TYR A CA 1
ATOM 1377 C C . TYR A 1 173 ? -6.707 -6.504 0.331 1 98.06 173 TYR A C 1
ATOM 1379 O O . TYR A 1 173 ? -5.645 -6.02 0.725 1 98.06 173 TYR A O 1
ATOM 1387 N N . ILE A 1 174 ? -7.527 -7.066 1.131 1 97.94 174 ILE A N 1
ATOM 1388 C CA . ILE A 1 174 ? -7.145 -7.574 2.445 1 97.94 174 ILE A CA 1
ATOM 1389 C C . ILE A 1 174 ? -7.262 -9.102 2.461 1 97.94 174 ILE A C 1
ATOM 1391 O O . ILE A 1 174 ? -8.25 -9.656 1.982 1 97.94 174 ILE A O 1
ATOM 1395 N N . GLU A 1 175 ? -6.242 -9.742 2.939 1 98.38 175 GLU A N 1
ATOM 1396 C CA . GLU A 1 175 ? -6.211 -11.203 2.996 1 98.38 175 GLU A CA 1
ATOM 1397 C C . GLU A 1 175 ? -5.945 -11.695 4.418 1 98.38 175 GLU A C 1
ATOM 1399 O O . GLU A 1 175 ? -4.961 -11.289 5.043 1 98.38 175 GLU A O 1
ATOM 1404 N N . LYS A 1 176 ? -6.832 -12.516 4.852 1 97.75 176 LYS A N 1
ATOM 1405 C CA . LYS A 1 176 ? -6.73 -13.102 6.188 1 97.75 176 LYS A CA 1
ATOM 1406 C C . LYS A 1 176 ? -6.344 -14.578 6.113 1 97.75 176 LYS A C 1
ATOM 1408 O O . LYS A 1 176 ? -6.969 -15.352 5.387 1 97.75 176 LYS A O 1
ATOM 1413 N N . ARG A 1 177 ? -5.352 -14.859 6.863 1 97.94 177 ARG A N 1
ATOM 1414 C CA . ARG A 1 177 ? -4.922 -16.25 6.906 1 97.94 177 ARG A CA 1
ATOM 1415 C C . ARG A 1 177 ? -5.988 -17.141 7.547 1 97.94 177 ARG A C 1
ATOM 1417 O O . ARG A 1 177 ? -6.551 -16.781 8.586 1 97.94 177 ARG A O 1
ATOM 1424 N N . ILE A 1 178 ? -6.27 -18.266 6.918 1 94.88 178 ILE A N 1
ATOM 1425 C CA . ILE A 1 178 ? -7.199 -19.234 7.48 1 94.88 178 ILE A CA 1
ATOM 1426 C C . ILE A 1 178 ? -6.438 -20.25 8.328 1 94.88 178 ILE A C 1
ATOM 1428 O O . ILE A 1 178 ? -5.512 -20.906 7.84 1 94.88 178 ILE A O 1
ATOM 1432 N N . VAL A 1 179 ? -6.32 -20.062 9.625 1 76.38 179 VAL A N 1
ATOM 1433 C CA . VAL A 1 179 ? -5.613 -20.984 10.516 1 76.38 179 VAL A CA 1
ATOM 1434 C C . VAL A 1 179 ? -6.441 -22.25 10.711 1 76.38 179 VAL A C 1
ATOM 1436 O O . VAL A 1 179 ? -7.645 -22.188 10.969 1 76.38 179 VAL A O 1
ATOM 1439 N N . GLN A 1 180 ? -5.996 -23.375 10.117 1 53.12 180 GLN A N 1
ATOM 1440 C CA . GLN A 1 180 ? -6.582 -24.672 10.477 1 53.12 180 GLN A CA 1
ATOM 1441 C C . GLN A 1 180 ? -6.328 -24.984 11.953 1 53.12 180 GLN A C 1
ATOM 1443 O O . GLN A 1 180 ? -5.328 -24.547 12.523 1 53.12 180 GLN A O 1
ATOM 1448 N N . MET B 1 1 ? 24.891 40.594 4.582 1 30.7 1 MET B N 1
ATOM 1449 C CA . MET B 1 1 ? 24.875 39.5 3.637 1 30.7 1 MET B CA 1
ATOM 1450 C C . MET B 1 1 ? 24.578 38.188 4.352 1 30.7 1 MET B C 1
ATOM 1452 O O . MET B 1 1 ? 25.453 37.625 5.004 1 30.7 1 MET B O 1
ATOM 1456 N N . LYS B 1 2 ? 23.438 38 5.047 1 35.22 2 LYS B N 1
ATOM 1457 C CA . LYS B 1 2 ? 23.031 36.781 5.73 1 35.22 2 LYS B CA 1
ATOM 1458 C C . LYS B 1 2 ? 23.266 35.562 4.852 1 35.22 2 LYS B C 1
ATOM 1460 O O . LYS B 1 2 ? 22.797 35.5 3.713 1 35.22 2 LYS B O 1
ATOM 1465 N N . SER B 1 3 ? 24.469 35.094 4.828 1 35.06 3 SER B N 1
ATOM 1466 C CA . SER B 1 3 ? 24.828 33.875 4.137 1 35.06 3 SER B CA 1
ATOM 1467 C C . SER B 1 3 ? 23.766 32.781 4.309 1 35.06 3 SER B C 1
ATOM 1469 O O . SER B 1 3 ? 23.438 32.406 5.434 1 35.06 3 SER B O 1
ATOM 1471 N N . LEU B 1 4 ? 22.594 32.844 3.713 1 36.91 4 LEU B N 1
ATOM 1472 C CA . LEU B 1 4 ? 21.641 31.75 3.621 1 36.91 4 LEU B CA 1
ATOM 1473 C C . LEU B 1 4 ? 22.359 30.422 3.391 1 36.91 4 LEU B C 1
ATOM 1475 O O . LEU B 1 4 ? 22.844 30.156 2.291 1 36.91 4 LEU B O 1
ATOM 1479 N N . SER B 1 5 ? 23.266 30.078 4.156 1 35.94 5 SER B N 1
ATOM 1480 C CA . SER B 1 5 ? 23.766 28.703 4.082 1 35.94 5 SER B CA 1
ATOM 1481 C C . SER B 1 5 ? 22.672 27.75 3.635 1 35.94 5 SER B C 1
ATOM 1483 O O . SER B 1 5 ? 21.625 27.641 4.281 1 35.94 5 SER B O 1
ATOM 1485 N N . LYS B 1 6 ? 22.344 27.734 2.41 1 43.5 6 LYS B N 1
ATOM 1486 C CA . LYS B 1 6 ? 21.484 26.734 1.785 1 43.5 6 LYS B CA 1
ATOM 1487 C C . LYS B 1 6 ? 21.75 25.344 2.365 1 43.5 6 LYS B C 1
ATOM 1489 O O . LYS B 1 6 ? 22.75 24.719 2.043 1 43.5 6 LYS B O 1
ATOM 1494 N N . LEU B 1 7 ? 21.641 25.062 3.572 1 53.78 7 LEU B N 1
ATOM 1495 C CA . LEU B 1 7 ? 21.828 23.719 4.133 1 53.78 7 LEU B CA 1
ATOM 1496 C C . LEU B 1 7 ? 21.281 22.656 3.195 1 53.78 7 LEU B C 1
ATOM 1498 O O . LEU B 1 7 ? 20.141 22.75 2.746 1 53.78 7 LEU B O 1
ATOM 1502 N N . VAL B 1 8 ? 22.188 22 2.516 1 67.12 8 VAL B N 1
ATOM 1503 C CA . VAL B 1 8 ? 21.938 20.922 1.565 1 67.12 8 VAL B CA 1
ATOM 1504 C C . VAL B 1 8 ? 20.922 19.953 2.15 1 67.12 8 VAL B C 1
ATOM 1506 O O . VAL B 1 8 ? 21.109 19.422 3.248 1 67.12 8 VAL B O 1
ATOM 1509 N N . ARG B 1 9 ? 19.734 20.094 1.656 1 77.62 9 ARG B N 1
ATOM 1510 C CA . ARG B 1 9 ? 18.672 19.188 2.078 1 77.62 9 ARG B CA 1
ATOM 1511 C C . ARG B 1 9 ? 19.031 17.734 1.768 1 77.62 9 ARG B C 1
ATOM 1513 O O . ARG B 1 9 ? 19.688 17.453 0.764 1 77.62 9 ARG B O 1
ATOM 1520 N N . THR B 1 10 ? 18.688 16.922 2.691 1 85.06 10 THR B N 1
ATOM 1521 C CA . THR B 1 10 ? 18.812 15.484 2.434 1 85.06 10 THR B CA 1
ATOM 1522 C C . THR B 1 10 ? 17.844 15.055 1.337 1 85.06 10 THR B C 1
ATOM 1524 O O . THR B 1 10 ? 16.938 15.805 0.97 1 85.06 10 THR B O 1
ATOM 1527 N N . VAL B 1 11 ? 18 13.945 0.763 1 84.75 11 VAL B N 1
ATOM 1528 C CA . VAL B 1 11 ? 17.125 13.383 -0.266 1 84.75 11 VAL B CA 1
ATOM 1529 C C . VAL B 1 11 ? 15.703 13.258 0.271 1 84.75 11 VAL B C 1
ATOM 1531 O O . VAL B 1 11 ? 14.742 13.625 -0.41 1 84.75 11 VAL B O 1
ATOM 1534 N N . ASP B 1 12 ? 15.625 12.875 1.46 1 86.94 12 ASP B N 1
ATOM 1535 C CA . ASP B 1 12 ? 14.305 12.719 2.062 1 86.94 12 ASP B CA 1
ATOM 1536 C C . ASP B 1 12 ? 13.617 14.07 2.225 1 86.94 12 ASP B C 1
ATOM 1538 O O . ASP B 1 12 ? 12.398 14.172 2.043 1 86.94 12 ASP B O 1
ATOM 1542 N N . GLU B 1 13 ? 14.367 15.055 2.549 1 91.62 13 GLU B N 1
ATOM 1543 C CA . GLU B 1 13 ? 13.781 16.375 2.719 1 91.62 13 GLU B CA 1
ATOM 1544 C C . GLU B 1 13 ? 13.289 16.938 1.388 1 91.62 13 GLU B C 1
ATOM 1546 O O . GLU B 1 13 ? 12.227 17.562 1.321 1 91.62 13 GLU B O 1
ATOM 1551 N N . SER B 1 14 ? 14.07 16.734 0.376 1 95.06 14 SER B N 1
ATOM 1552 C CA . SER B 1 14 ? 13.625 17.172 -0.944 1 95.06 14 SER B CA 1
ATOM 1553 C C . SER B 1 14 ? 12.391 16.391 -1.391 1 95.06 14 SER B C 1
ATOM 1555 O O . SER B 1 14 ? 11.477 16.969 -1.995 1 95.06 14 SER B O 1
ATOM 1557 N N . GLN B 1 15 ? 12.344 15.164 -1.074 1 97.06 15 GLN B N 1
ATOM 1558 C CA . GLN B 1 15 ? 11.25 14.305 -1.499 1 97.06 15 GLN B CA 1
ATOM 1559 C C . GLN B 1 15 ? 9.953 14.672 -0.784 1 97.06 15 GLN B C 1
ATOM 1561 O O . GLN B 1 15 ? 8.875 14.672 -1.392 1 97.06 15 GLN B O 1
ATOM 1566 N N . ILE B 1 16 ? 10.086 15.016 0.508 1 98.12 16 ILE B N 1
ATOM 1567 C CA . ILE B 1 16 ? 8.844 15.305 1.228 1 98.12 16 ILE B CA 1
ATOM 1568 C C . ILE B 1 16 ? 8.273 16.641 0.759 1 98.12 16 ILE B C 1
ATOM 1570 O O . ILE B 1 16 ? 7.055 16.812 0.703 1 98.12 16 ILE B O 1
ATOM 1574 N N . ILE B 1 17 ? 9.117 17.594 0.4 1 98.25 17 ILE B N 1
ATOM 1575 C CA . ILE B 1 17 ? 8.648 18.859 -0.153 1 98.25 17 ILE B CA 1
ATOM 1576 C C . ILE B 1 17 ? 7.875 18.609 -1.445 1 98.25 17 ILE B C 1
ATOM 1578 O O . ILE B 1 17 ? 6.75 19.094 -1.608 1 98.25 17 ILE B O 1
ATOM 1582 N N . GLU B 1 18 ? 8.438 17.844 -2.299 1 98.06 18 GLU B N 1
ATOM 1583 C CA . GLU B 1 18 ? 7.801 17.531 -3.578 1 98.06 18 GLU B CA 1
ATOM 1584 C C . GLU B 1 18 ? 6.504 16.766 -3.377 1 98.06 18 GLU B C 1
ATOM 1586 O O . GLU B 1 18 ? 5.508 17.016 -4.055 1 98.06 18 GLU B O 1
ATOM 1591 N N . PHE B 1 19 ? 6.555 15.836 -2.5 1 98.69 19 PHE B N 1
ATOM 1592 C CA . PHE B 1 19 ? 5.383 15.016 -2.223 1 98.69 19 PHE B CA 1
ATOM 1593 C C . PHE B 1 19 ? 4.227 15.875 -1.729 1 98.69 19 PHE B C 1
ATOM 1595 O O . PHE B 1 19 ? 3.096 15.727 -2.199 1 98.69 19 PHE B O 1
ATOM 1602 N N . PHE B 1 20 ? 4.484 16.734 -0.769 1 98.69 20 PHE B N 1
ATOM 1603 C CA . PHE B 1 20 ? 3.438 17.609 -0.259 1 98.69 20 PHE B CA 1
ATOM 1604 C C . PHE B 1 20 ? 2.92 18.531 -1.358 1 98.69 20 PHE B C 1
ATOM 1606 O O . PHE B 1 20 ? 1.715 18.766 -1.462 1 98.69 20 PHE B O 1
ATOM 1613 N N . GLN B 1 21 ? 3.801 19.047 -2.162 1 98.5 21 GLN B N 1
ATOM 1614 C CA . GLN B 1 21 ? 3.389 19.938 -3.24 1 98.5 21 GLN B CA 1
ATOM 1615 C C . GLN B 1 21 ? 2.5 19.203 -4.246 1 98.5 21 GLN B C 1
ATOM 1617 O O . GLN B 1 21 ? 1.482 19.75 -4.688 1 98.5 21 GLN B O 1
ATOM 1622 N N . GLU B 1 22 ? 2.834 18.031 -4.562 1 98.12 22 GLU B N 1
ATOM 1623 C CA . GLU B 1 22 ? 2.051 17.25 -5.52 1 98.12 22 GLU B CA 1
ATOM 1624 C C . GLU B 1 22 ? 0.709 16.828 -4.922 1 98.12 22 GLU B C 1
ATOM 1626 O O . GLU B 1 22 ? -0.233 16.531 -5.656 1 98.12 22 GLU B O 1
ATOM 1631 N N . SER B 1 23 ? 0.588 16.812 -3.604 1 98.44 23 SER B N 1
ATOM 1632 C CA . SER B 1 23 ? -0.62 16.375 -2.912 1 98.44 23 SER B CA 1
ATOM 1633 C C . SER B 1 23 ? -1.637 17.5 -2.807 1 98.44 23 SER B C 1
ATOM 1635 O O . SER B 1 23 ? -2.799 17.266 -2.463 1 98.44 23 SER B O 1
ATOM 1637 N N . VAL B 1 24 ? -1.211 18.688 -3.102 1 98.44 24 VAL B N 1
ATOM 1638 C CA . VAL B 1 24 ? -2.062 19.859 -2.926 1 98.44 24 VAL B CA 1
ATOM 1639 C C . VAL B 1 24 ? -3.332 19.703 -3.762 1 98.44 24 VAL B C 1
ATOM 1641 O O . VAL B 1 24 ? -3.281 19.219 -4.895 1 98.44 24 VAL B O 1
ATOM 1644 N N . GLY B 1 25 ? -4.449 20.156 -3.205 1 98 25 GLY B N 1
ATOM 1645 C CA . GLY B 1 25 ? -5.715 20.172 -3.924 1 98 25 GLY B CA 1
ATOM 1646 C C . GLY B 1 25 ? -6.848 19.516 -3.15 1 98 25 GLY B C 1
ATOM 1647 O O . GLY B 1 25 ? -6.766 19.375 -1.929 1 98 25 GLY B O 1
ATOM 1648 N N . GLU B 1 26 ? -7.938 19.266 -3.85 1 98.25 26 GLU B N 1
ATOM 1649 C CA . GLU B 1 26 ? -9.125 18.641 -3.266 1 98.25 26 GLU B CA 1
ATOM 1650 C C . GLU B 1 26 ? -9.25 17.188 -3.707 1 98.25 26 GLU B C 1
ATOM 1652 O O . GLU B 1 26 ? -9.047 16.859 -4.879 1 98.25 26 GLU B O 1
ATOM 1657 N N . TRP B 1 27 ? -9.562 16.391 -2.738 1 98.25 27 TRP B N 1
ATOM 1658 C CA . TRP B 1 27 ? -9.641 14.953 -2.975 1 98.25 27 TRP B CA 1
ATOM 1659 C C . TRP B 1 27 ? -10.945 14.383 -2.424 1 98.25 27 TRP B C 1
ATOM 1661 O O . TRP B 1 27 ? -11.414 14.797 -1.359 1 98.25 27 TRP B O 1
ATOM 1671 N N . CYS B 1 28 ? -11.5 13.438 -3.098 1 97.06 28 CYS B N 1
ATOM 1672 C CA . CYS B 1 28 ? -12.57 12.594 -2.578 1 97.06 28 CYS B CA 1
ATOM 1673 C C . CYS B 1 28 ? -12.023 11.234 -2.137 1 97.06 28 CYS B C 1
ATOM 1675 O O . CYS B 1 28 ? -11.562 10.453 -2.965 1 97.06 28 CYS B O 1
ATOM 1677 N N . SER B 1 29 ? -12.102 11.039 -0.896 1 97.19 29 SER B N 1
ATOM 1678 C CA . SER B 1 29 ? -11.523 9.828 -0.323 1 97.19 29 SER B CA 1
ATOM 1679 C C . SER B 1 29 ? -12.609 8.812 0.025 1 97.19 29 SER B C 1
ATOM 1681 O O . SER B 1 29 ? -13.602 9.156 0.679 1 97.19 29 SER B O 1
ATOM 1683 N N . GLN B 1 30 ? -12.438 7.609 -0.429 1 95.38 30 GLN B N 1
ATOM 1684 C CA . GLN B 1 30 ? -13.242 6.465 -0.012 1 95.38 30 GLN B CA 1
ATOM 1685 C C . GLN B 1 30 ? -12.398 5.457 0.77 1 95.38 30 GLN B C 1
ATOM 1687 O O . GLN B 1 30 ? -11.305 5.082 0.337 1 95.38 30 GLN B O 1
ATOM 1692 N N . ARG B 1 31 ? -12.914 5.105 1.908 1 94.75 31 ARG B N 1
ATOM 1693 C CA . ARG B 1 31 ? -12.094 4.199 2.703 1 94.75 31 ARG B CA 1
ATOM 1694 C C . ARG B 1 31 ? -12.938 3.078 3.301 1 94.75 31 ARG B C 1
ATOM 1696 O O . ARG B 1 31 ? -14.133 3.252 3.541 1 94.75 31 ARG B O 1
ATOM 1703 N N . ARG B 1 32 ? -12.305 1.96 3.414 1 93.75 32 ARG B N 1
ATOM 1704 C CA . ARG B 1 32 ? -12.82 0.797 4.129 1 93.75 32 ARG B CA 1
ATOM 1705 C C . ARG B 1 32 ? -11.914 0.433 5.305 1 93.75 32 ARG B C 1
ATOM 1707 O O . ARG B 1 32 ? -10.695 0.307 5.141 1 93.75 32 ARG B O 1
ATOM 1714 N N . TYR B 1 33 ? -12.531 0.294 6.484 1 94.19 33 TYR B N 1
ATOM 1715 C CA . TYR B 1 33 ? -11.828 -0.106 7.699 1 94.19 33 TYR B CA 1
ATOM 1716 C C . TYR B 1 33 ? -12.234 -1.511 8.125 1 94.19 33 TYR B C 1
ATOM 1718 O O . TYR B 1 33 ? -13.422 -1.795 8.297 1 94.19 33 TYR B O 1
ATOM 1726 N N . TYR B 1 34 ? -11.281 -2.268 8.312 1 96.38 34 TYR B N 1
ATOM 1727 C CA . TYR B 1 34 ? -11.5 -3.6 8.867 1 96.38 34 TYR B CA 1
ATOM 1728 C C . TYR B 1 34 ? -11.086 -3.656 10.336 1 96.38 34 TYR B C 1
ATOM 1730 O O . TYR B 1 34 ? -9.906 -3.508 10.656 1 96.38 34 TYR B O 1
ATOM 1738 N N . THR B 1 35 ? -12.07 -3.885 11.148 1 96.5 35 THR B N 1
ATOM 1739 C CA . THR B 1 35 ? -11.773 -4.086 12.562 1 96.5 35 THR B CA 1
ATOM 1740 C C . THR B 1 35 ? -11.383 -5.535 12.836 1 96.5 35 THR B C 1
ATOM 1742 O O . THR B 1 35 ? -12.148 -6.453 12.523 1 96.5 35 THR B O 1
ATOM 1745 N N . LEU B 1 36 ? -10.32 -5.742 13.438 1 96.44 36 LEU B N 1
ATOM 1746 C CA . LEU B 1 36 ? -9.758 -7.086 13.531 1 96.44 36 LEU B CA 1
ATOM 1747 C C . LEU B 1 36 ? -9.781 -7.586 14.969 1 96.44 36 LEU B C 1
ATOM 1749 O O . LEU B 1 36 ? -9.641 -6.801 15.906 1 96.44 36 LEU B O 1
ATOM 1753 N N . PRO B 1 37 ? -9.961 -8.859 15.086 1 92.94 37 PRO B N 1
ATOM 1754 C CA . PRO B 1 37 ? -9.977 -9.922 14.078 1 92.94 37 PRO B CA 1
ATOM 1755 C C . PRO B 1 37 ? -11.359 -10.109 13.453 1 92.94 37 PRO B C 1
ATOM 1757 O O . PRO B 1 37 ? -11.469 -10.609 12.328 1 92.94 37 PRO B O 1
ATOM 1760 N N . ASP B 1 38 ? -12.469 -9.734 14.164 1 90.69 38 ASP B N 1
ATOM 1761 C CA . ASP B 1 38 ? -13.789 -10.109 13.664 1 90.69 38 ASP B CA 1
ATOM 1762 C C . ASP B 1 38 ? -14.789 -8.961 13.836 1 90.69 38 ASP B C 1
ATOM 1764 O O . ASP B 1 38 ? -15.992 -9.195 13.977 1 90.69 38 ASP B O 1
ATOM 1768 N N . GLY B 1 39 ? -14.352 -7.84 13.789 1 90.56 39 GLY B N 1
ATOM 1769 C CA . GLY B 1 39 ? -15.234 -6.699 13.953 1 90.56 39 GLY B CA 1
ATOM 1770 C C . GLY B 1 39 ? -15.914 -6.285 12.664 1 90.56 39 GLY B C 1
ATOM 1771 O O . GLY B 1 39 ? -15.68 -6.879 11.609 1 90.56 39 GLY B O 1
ATOM 1772 N N . GLU B 1 40 ? -16.672 -5.246 12.773 1 91.56 40 GLU B N 1
ATOM 1773 C CA . GLU B 1 40 ? -17.453 -4.746 11.641 1 91.56 40 GLU B CA 1
ATOM 1774 C C . GLU B 1 40 ? -16.562 -3.959 10.68 1 91.56 40 GLU B C 1
ATOM 1776 O O . GLU B 1 40 ? -15.664 -3.232 11.102 1 91.56 40 GLU B O 1
ATOM 1781 N N . THR B 1 41 ? -16.859 -4.18 9.414 1 90.31 41 THR B N 1
ATOM 1782 C CA . THR B 1 41 ? -16.234 -3.35 8.383 1 90.31 41 THR B CA 1
ATOM 1783 C C . THR B 1 41 ? -16.984 -2.025 8.234 1 90.31 41 THR B C 1
ATOM 1785 O O . THR B 1 41 ? -18.219 -2 8.211 1 90.31 41 THR B O 1
ATOM 1788 N N . LYS B 1 42 ? -16.219 -0.946 8.227 1 90.56 42 LYS B N 1
ATOM 1789 C CA . LYS B 1 42 ? -16.797 0.377 8.031 1 90.56 42 LYS B CA 1
ATOM 1790 C C . LYS B 1 42 ? -16.359 0.976 6.695 1 90.56 42 LYS B C 1
ATOM 1792 O O . LYS B 1 42 ? -15.219 0.805 6.273 1 90.56 42 LYS B O 1
ATOM 1797 N N . GLU B 1 43 ? -17.312 1.665 6.113 1 92.06 43 GLU B N 1
ATOM 1798 C CA . GLU B 1 43 ? -17.031 2.387 4.875 1 92.06 43 GLU B CA 1
ATOM 1799 C C . GLU B 1 43 ? -17.297 3.881 5.035 1 92.06 43 GLU B C 1
ATOM 1801 O O . GLU B 1 43 ? -18.375 4.273 5.484 1 92.06 43 GLU B O 1
ATOM 1806 N N . MET B 1 44 ? -16.344 4.648 4.703 1 93.56 44 MET B N 1
ATOM 1807 C CA . MET B 1 44 ? -16.422 6.094 4.898 1 93.56 44 MET B CA 1
ATOM 1808 C C . MET B 1 44 ? -16.031 6.836 3.625 1 93.56 44 MET B C 1
ATOM 1810 O O . MET B 1 44 ? -15.25 6.328 2.818 1 93.56 44 MET B O 1
ATOM 1814 N N . MET B 1 45 ? -16.641 7.969 3.504 1 95.19 45 MET B N 1
ATOM 1815 C CA . MET B 1 45 ? -16.234 8.906 2.459 1 95.19 45 MET B CA 1
ATOM 1816 C C . MET B 1 45 ? -15.852 10.258 3.055 1 95.19 45 MET B C 1
ATOM 1818 O O . MET B 1 45 ? -16.5 10.727 3.992 1 95.19 45 MET B O 1
ATOM 1822 N N . SER B 1 46 ? -14.805 10.875 2.473 1 95.81 46 SER B N 1
ATOM 1823 C CA . SER B 1 46 ? -14.367 12.172 2.965 1 95.81 46 SER B CA 1
ATOM 1824 C C . SER B 1 46 ? -13.984 13.102 1.815 1 95.81 46 SER B C 1
ATOM 1826 O O . SER B 1 46 ? -13.406 12.656 0.821 1 95.81 46 SER B O 1
ATOM 1828 N N . MET B 1 47 ? -14.359 14.32 2.014 1 96.19 47 MET B N 1
ATOM 1829 C CA . MET B 1 47 ? -13.758 15.383 1.212 1 96.19 47 MET B CA 1
ATOM 1830 C C . MET B 1 47 ? -12.547 15.977 1.918 1 96.19 47 MET B C 1
ATOM 1832 O O . MET B 1 47 ? -12.648 16.422 3.064 1 96.19 47 MET B O 1
ATOM 1836 N N . ILE B 1 48 ? -11.422 15.961 1.256 1 97.81 48 ILE B N 1
ATOM 1837 C CA . ILE B 1 48 ? -10.164 16.375 1.86 1 97.81 48 ILE B CA 1
ATOM 1838 C C . ILE B 1 48 ? -9.57 17.531 1.071 1 97.81 48 ILE B C 1
ATOM 1840 O O . ILE B 1 48 ? -9.586 17.531 -0.162 1 97.81 48 ILE B O 1
ATOM 1844 N N . THR B 1 49 ? -9.102 18.516 1.704 1 98.25 49 THR B N 1
ATOM 1845 C CA . THR B 1 49 ? -8.32 19.594 1.097 1 98.25 49 THR B CA 1
ATOM 1846 C C . THR B 1 49 ? -6.918 19.656 1.691 1 98.25 49 THR B C 1
ATOM 1848 O O . THR B 1 49 ? -6.758 19.641 2.914 1 98.25 49 THR B O 1
ATOM 1851 N N . ILE B 1 50 ? -5.895 19.75 0.848 1 98.62 50 ILE B N 1
ATOM 1852 C CA . ILE B 1 50 ? -4.504 19.812 1.283 1 98.62 50 ILE B CA 1
ATOM 1853 C C . ILE B 1 50 ? -3.865 21.109 0.792 1 98.62 50 ILE B C 1
ATOM 1855 O O . ILE B 1 50 ? -3.883 21.391 -0.406 1 98.62 50 ILE B O 1
ATOM 1859 N N . ARG B 1 51 ? -3.299 21.828 1.66 1 98.75 51 ARG B N 1
ATOM 1860 C CA . ARG B 1 51 ? -2.543 23.031 1.363 1 98.75 51 ARG B CA 1
ATOM 1861 C C . ARG B 1 51 ? -1.076 22.875 1.744 1 98.75 51 ARG B C 1
ATOM 1863 O O . ARG B 1 51 ? -0.761 22.375 2.824 1 98.75 51 ARG B O 1
ATOM 1870 N N . PHE B 1 52 ? -0.222 23.359 0.864 1 98.88 52 PHE B N 1
ATOM 1871 C CA . PHE B 1 52 ? 1.209 23.344 1.145 1 98.88 52 PHE B CA 1
ATOM 1872 C C . PHE B 1 52 ? 1.595 24.484 2.076 1 98.88 52 PHE B C 1
ATOM 1874 O O . PHE B 1 52 ? 1.099 25.594 1.935 1 98.88 52 PHE B O 1
ATOM 1881 N N . LEU B 1 53 ? 2.467 24.172 3.002 1 98.81 53 LEU B N 1
ATOM 1882 C CA . LEU B 1 53 ? 2.973 25.188 3.922 1 98.81 53 LEU B CA 1
ATOM 1883 C C . LEU B 1 53 ? 4.461 25.422 3.697 1 98.81 53 LEU B C 1
ATOM 1885 O O . LEU B 1 53 ? 5.27 24.5 3.799 1 98.81 53 LEU B O 1
ATOM 1889 N N . GLU B 1 54 ? 4.805 26.609 3.449 1 98.06 54 GLU B N 1
ATOM 1890 C CA . GLU B 1 54 ? 6.191 27 3.221 1 98.06 54 GLU B CA 1
ATOM 1891 C C . GLU B 1 54 ? 6.941 27.172 4.539 1 98.06 54 GLU B C 1
ATOM 1893 O O . GLU B 1 54 ? 6.336 27.516 5.559 1 98.06 54 GLU B O 1
ATOM 1898 N N . GLN B 1 55 ? 8.211 26.969 4.398 1 96.88 55 GLN B N 1
ATOM 1899 C CA . GLN B 1 55 ? 9.062 27.188 5.562 1 96.88 55 GLN B CA 1
ATOM 1900 C C . GLN B 1 55 ? 8.844 28.594 6.141 1 96.88 55 GLN B C 1
ATOM 1902 O O . GLN B 1 55 ? 8.789 29.578 5.402 1 96.88 55 GLN B O 1
ATOM 1907 N N . GLY B 1 56 ? 8.641 28.625 7.473 1 95.44 56 GLY B N 1
ATOM 1908 C CA . GLY B 1 56 ? 8.586 29.906 8.148 1 95.44 56 GLY B CA 1
ATOM 1909 C C . GLY B 1 56 ? 7.172 30.438 8.289 1 95.44 56 GLY B C 1
ATOM 1910 O O . GLY B 1 56 ? 6.949 31.453 8.953 1 95.44 56 GLY B O 1
ATOM 1911 N N . CYS B 1 57 ? 6.184 29.844 7.66 1 97.38 57 CYS B N 1
ATOM 1912 C CA . CYS B 1 57 ? 4.828 30.359 7.77 1 97.38 57 CYS B CA 1
ATOM 1913 C C . CYS B 1 57 ? 4.316 30.25 9.203 1 97.38 57 CYS B C 1
ATOM 1915 O O . CYS B 1 57 ? 4.898 29.531 10.023 1 97.38 57 CYS B O 1
ATOM 1917 N N . ASP B 1 58 ? 3.277 30.938 9.555 1 97.62 58 ASP B N 1
ATOM 1918 C CA . ASP B 1 58 ? 2.746 31.016 10.906 1 97.62 58 ASP B CA 1
ATOM 1919 C C . ASP B 1 58 ? 2.324 29.656 11.422 1 97.62 58 ASP B C 1
ATOM 1921 O O . ASP B 1 58 ? 2.562 29.312 12.586 1 97.62 58 ASP B O 1
ATOM 1925 N N . GLU B 1 59 ? 1.657 28.875 10.625 1 98.25 59 GLU B N 1
ATOM 1926 C CA . GLU B 1 59 ? 1.174 27.562 11.023 1 98.25 59 GLU B CA 1
ATOM 1927 C C . GLU B 1 59 ? 2.324 26.656 11.461 1 98.25 59 GLU B C 1
ATOM 1929 O O . GLU B 1 59 ? 2.227 25.969 12.484 1 98.25 59 GLU B O 1
ATOM 1934 N N . LEU B 1 60 ? 3.4 26.703 10.719 1 98.44 60 LEU B N 1
ATOM 1935 C CA . LEU B 1 60 ? 4.543 25.859 11.047 1 98.44 60 LEU B CA 1
ATOM 1936 C C . LEU B 1 60 ? 5.258 26.359 12.297 1 98.44 60 LEU B C 1
ATOM 1938 O O . LEU B 1 60 ? 5.793 25.562 13.07 1 98.44 60 LEU B O 1
ATOM 1942 N N . GLN B 1 61 ? 5.293 27.656 12.461 1 97.5 61 GLN B N 1
ATOM 1943 C CA . GLN B 1 61 ? 5.867 28.203 13.688 1 97.5 61 GLN B CA 1
ATOM 1944 C C . GLN B 1 61 ? 5.07 27.766 14.906 1 97.5 61 GLN B C 1
ATOM 1946 O O . GLN B 1 61 ? 5.648 27.375 15.922 1 97.5 61 GLN B O 1
ATOM 1951 N N . LYS B 1 62 ? 3.826 27.875 14.75 1 97.12 62 LYS B N 1
ATOM 1952 C CA . LYS B 1 62 ? 2.959 27.406 15.836 1 97.12 62 LYS B CA 1
ATOM 1953 C C . LYS B 1 62 ? 3.184 25.938 16.125 1 97.12 62 LYS B C 1
ATOM 1955 O O . LYS B 1 62 ? 3.244 25.531 17.297 1 97.12 62 LYS B O 1
ATOM 1960 N N . LEU B 1 63 ? 3.264 25.109 15.102 1 98.38 63 LEU B N 1
ATOM 1961 C CA . LEU B 1 63 ? 3.496 23.672 15.258 1 98.38 63 LEU B CA 1
ATOM 1962 C C . LEU B 1 63 ? 4.828 23.422 15.961 1 98.38 63 LEU B C 1
ATOM 1964 O O . LEU B 1 63 ? 4.91 22.562 16.844 1 98.38 63 LEU B O 1
ATOM 1968 N N . ALA B 1 64 ? 5.836 24.156 15.562 1 98.12 64 ALA B N 1
ATOM 1969 C CA . ALA B 1 64 ? 7.141 24.031 16.203 1 98.12 64 ALA B CA 1
ATOM 1970 C C . ALA B 1 64 ? 7.055 24.344 17.703 1 98.12 64 ALA B C 1
ATOM 1972 O O . ALA B 1 64 ? 7.664 23.656 18.516 1 98.12 64 ALA B O 1
ATOM 1973 N N . GLN B 1 65 ? 6.285 25.344 18.016 1 97.5 65 GLN B N 1
ATOM 1974 C CA . GLN B 1 65 ? 6.105 25.75 19.406 1 97.5 65 GLN B CA 1
ATOM 1975 C C . GLN B 1 65 ? 5.395 24.656 20.203 1 97.5 65 GLN B C 1
ATOM 1977 O O . GLN B 1 65 ? 5.789 24.359 21.328 1 97.5 65 GLN B O 1
ATOM 1982 N N . ILE B 1 66 ? 4.363 24.094 19.625 1 97.5 66 ILE B N 1
ATOM 1983 C CA . ILE B 1 66 ? 3.594 23.031 20.266 1 97.5 66 ILE B CA 1
ATOM 1984 C C . ILE B 1 66 ? 4.516 21.875 20.625 1 97.5 66 ILE B C 1
ATOM 1986 O O . ILE B 1 66 ? 4.332 21.219 21.656 1 97.5 66 ILE B O 1
ATOM 1990 N N . HIS B 1 67 ? 5.527 21.578 19.812 1 98.25 67 HIS B N 1
ATOM 1991 C CA . HIS B 1 67 ? 6.445 20.469 20 1 98.25 67 HIS B CA 1
ATOM 1992 C C . HIS B 1 67 ? 7.695 20.906 20.75 1 98.25 67 HIS B C 1
ATOM 1994 O O . HIS B 1 67 ? 8.664 20.141 20.859 1 98.25 67 HIS B O 1
ATOM 2000 N N . LYS B 1 68 ? 7.789 22.219 21.172 1 97.56 68 LYS B N 1
ATOM 2001 C CA . LYS B 1 68 ? 8.852 22.781 22 1 97.56 68 LYS B CA 1
ATOM 2002 C C . LYS B 1 68 ? 10.203 22.688 21.297 1 97.56 68 LYS B C 1
ATOM 2004 O O . LYS B 1 68 ? 11.211 22.359 21.922 1 97.56 68 LYS B O 1
ATOM 2009 N N . LEU B 1 69 ? 10.141 22.844 20.062 1 97.12 69 LEU B N 1
ATOM 2010 C CA . LEU B 1 69 ? 11.406 22.938 19.344 1 97.12 69 LEU B CA 1
ATOM 2011 C C . LEU B 1 69 ? 12.125 24.234 19.656 1 97.12 69 LEU B C 1
ATOM 2013 O O . LEU B 1 69 ? 11.484 25.234 19.969 1 97.12 69 LEU B O 1
ATOM 2017 N N . ALA B 1 70 ? 13.469 24.188 19.5 1 95.12 70 ALA B N 1
ATOM 2018 C CA . ALA B 1 70 ? 14.258 25.391 19.766 1 95.12 70 ALA B CA 1
ATOM 2019 C C . ALA B 1 70 ? 13.875 26.516 18.797 1 95.12 70 ALA B C 1
ATOM 2021 O O . ALA B 1 70 ? 13.461 26.25 17.656 1 95.12 70 ALA B O 1
ATOM 2022 N N . GLU B 1 71 ? 13.992 27.719 19.203 1 91.5 71 GLU B N 1
ATOM 2023 C CA . GLU B 1 71 ? 13.648 28.891 18.391 1 91.5 71 GLU B CA 1
ATOM 2024 C C . GLU B 1 71 ? 14.461 28.922 17.109 1 91.5 71 GLU B C 1
ATOM 2026 O O . GLU B 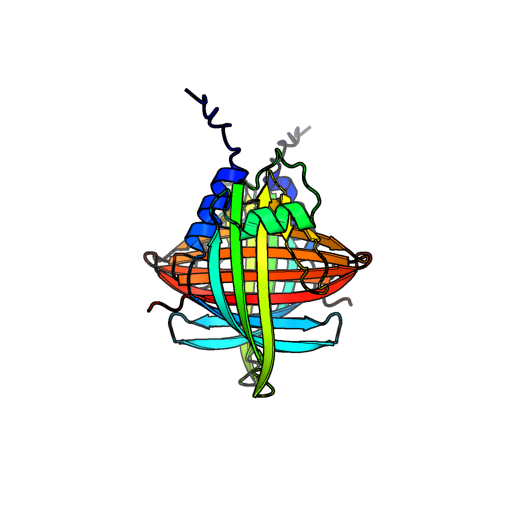1 71 ? 14.016 29.484 16.094 1 91.5 71 GLU B O 1
ATOM 2031 N N . SER B 1 72 ? 15.609 28.234 17.109 1 91.44 72 SER B N 1
ATOM 2032 C CA . SER B 1 72 ? 16.5 28.25 15.969 1 91.44 72 SER B CA 1
ATOM 2033 C C . SER B 1 72 ? 16.156 27.156 14.969 1 91.44 72 SER B C 1
ATOM 2035 O O . SER B 1 72 ? 16.734 27.078 13.883 1 91.44 72 SER B O 1
ATOM 2037 N N . VAL B 1 73 ? 15.234 26.375 15.367 1 91.38 73 VAL B N 1
ATOM 2038 C CA . VAL B 1 73 ? 14.883 25.234 14.523 1 91.38 73 VAL B CA 1
ATOM 2039 C C . VAL B 1 73 ? 13.641 25.578 13.703 1 91.38 73 VAL B C 1
ATOM 2041 O O . VAL B 1 73 ? 12.633 26.031 14.258 1 91.38 73 VAL B O 1
ATOM 2044 N N . PHE B 1 74 ? 13.75 25.391 12.414 1 93.31 74 PHE B N 1
ATOM 2045 C CA . PHE B 1 74 ? 12.625 25.625 11.523 1 93.31 74 PHE B CA 1
ATOM 2046 C C . PHE B 1 74 ? 12.227 24.344 10.797 1 93.31 74 PHE B C 1
ATOM 2048 O O . PHE B 1 74 ? 13.078 23.625 10.266 1 93.31 74 PHE B O 1
ATOM 2055 N N . LEU B 1 75 ? 10.938 24.141 10.82 1 97.38 75 LEU B N 1
ATOM 2056 C CA . LEU B 1 75 ? 10.422 23.094 9.953 1 97.38 75 LEU B CA 1
ATOM 2057 C C . LEU B 1 75 ? 10.602 23.469 8.484 1 97.38 75 LEU B C 1
ATOM 2059 O O . LEU B 1 75 ? 10.406 24.625 8.109 1 97.38 75 LEU B O 1
ATOM 2063 N N . ILE B 1 76 ? 10.945 22.531 7.648 1 97.69 76 ILE B N 1
ATOM 2064 C CA . ILE B 1 76 ? 11.398 22.875 6.305 1 97.69 76 ILE B CA 1
ATOM 2065 C C . ILE B 1 76 ? 10.195 23.031 5.383 1 97.69 76 ILE B C 1
ATOM 2067 O O . ILE B 1 76 ? 10.289 23.672 4.336 1 97.69 76 ILE B O 1
ATOM 2071 N N . CYS B 1 77 ? 9.109 22.375 5.672 1 98.56 77 CYS B N 1
ATOM 2072 C CA . CYS B 1 77 ? 7.836 22.484 4.969 1 98.56 77 CYS B CA 1
ATOM 2073 C C . CYS B 1 77 ? 6.723 21.812 5.75 1 98.56 77 CYS B C 1
ATOM 2075 O O . CYS B 1 77 ? 6.953 21.281 6.848 1 98.56 77 CYS B O 1
ATOM 2077 N N . GLY B 1 78 ? 5.523 21.859 5.176 1 98.75 78 GLY B N 1
ATOM 2078 C CA . GLY B 1 78 ? 4.41 21.141 5.77 1 98.75 78 GLY B CA 1
ATOM 2079 C C . GLY B 1 78 ? 3.168 21.141 4.898 1 98.75 78 GLY B C 1
ATOM 2080 O O . GLY B 1 78 ? 3.24 21.438 3.705 1 98.75 78 GLY B O 1
ATOM 2081 N N . ALA B 1 79 ? 2.148 20.688 5.5 1 98.81 79 ALA B N 1
ATOM 2082 C CA . ALA B 1 79 ? 0.832 20.656 4.867 1 98.81 79 ALA B CA 1
ATOM 2083 C C . ALA B 1 79 ? -0.277 20.859 5.898 1 98.81 79 ALA B C 1
ATOM 2085 O O . ALA B 1 79 ? -0.143 20.438 7.051 1 98.81 79 ALA B O 1
ATOM 2086 N N . GLU B 1 80 ? -1.233 21.516 5.512 1 98.81 80 GLU B N 1
ATOM 2087 C CA . GLU B 1 80 ? -2.502 21.531 6.23 1 98.81 80 GLU B CA 1
ATOM 2088 C C . GLU B 1 80 ? -3.551 20.672 5.539 1 98.81 80 GLU B C 1
ATOM 2090 O O . GLU B 1 80 ? -3.795 20.828 4.34 1 98.81 80 GLU B O 1
ATOM 2095 N N . VAL B 1 81 ? -4.141 19.797 6.25 1 98.38 81 VAL B N 1
ATOM 2096 C CA . VAL B 1 81 ? -5.168 18.906 5.727 1 98.38 81 VAL B CA 1
ATOM 2097 C C . VAL B 1 81 ? -6.496 19.172 6.426 1 98.38 81 VAL B C 1
ATOM 2099 O O . VAL B 1 81 ? -6.566 19.188 7.656 1 98.38 81 VAL B O 1
ATOM 2102 N N . THR B 1 82 ? -7.504 19.391 5.684 1 97.75 82 THR B N 1
ATOM 2103 C CA . THR B 1 82 ? -8.859 19.531 6.199 1 97.75 82 THR B CA 1
ATOM 2104 C C . THR B 1 82 ? -9.781 18.469 5.602 1 97.75 82 THR B C 1
ATOM 2106 O O . THR B 1 82 ? -9.617 18.078 4.445 1 97.75 82 THR B O 1
ATOM 2109 N N . TRP B 1 83 ? -10.766 18.047 6.426 1 97 83 TRP B N 1
ATOM 2110 C CA . TRP B 1 83 ? -11.641 17 5.906 1 97 83 TRP B CA 1
ATOM 2111 C C . TRP B 1 83 ? -13.062 17.172 6.426 1 97 83 TRP B C 1
ATOM 2113 O O . TRP B 1 83 ? -13.281 17.812 7.457 1 97 83 TRP B O 1
ATOM 2123 N N . CYS B 1 84 ? -13.992 16.672 5.641 1 94.44 84 CYS B N 1
ATOM 2124 C CA . CYS B 1 84 ? -15.375 16.406 6.016 1 94.44 84 CYS B CA 1
ATOM 2125 C C . CYS B 1 84 ? -15.789 14.984 5.621 1 94.44 84 CYS B C 1
ATOM 2127 O O . CYS B 1 84 ? -15.633 14.594 4.465 1 94.44 84 CYS B O 1
ATOM 2129 N N . SER B 1 85 ? -16.328 14.25 6.613 1 92.31 85 SER B N 1
ATOM 2130 C CA . SER B 1 85 ? -16.562 12.836 6.359 1 92.31 85 SER B CA 1
ATOM 2131 C C . SER B 1 85 ? -18.031 12.469 6.562 1 92.31 85 SER B C 1
ATOM 2133 O O . SER B 1 85 ? -18.719 13.086 7.375 1 92.31 85 SER B O 1
ATOM 2135 N N . THR B 1 86 ? -18.406 11.516 5.812 1 85.06 86 THR B N 1
ATOM 2136 C CA . THR B 1 86 ? -19.75 10.93 5.902 1 85.06 86 THR B CA 1
ATOM 2137 C C . THR B 1 86 ? -19.656 9.406 5.957 1 85.06 86 THR B C 1
ATOM 2139 O O . THR B 1 86 ? -18.828 8.797 5.273 1 85.06 86 THR B O 1
ATOM 2142 N N . ASP B 1 87 ? -20.5 8.859 6.766 1 83.06 87 ASP B N 1
ATOM 2143 C CA . ASP B 1 87 ? -20.719 7.418 6.727 1 83.06 87 ASP B CA 1
ATOM 2144 C C . ASP B 1 87 ? -21.609 7.027 5.555 1 83.06 87 ASP B C 1
ATOM 2146 O O . ASP B 1 87 ? -22.797 7.371 5.535 1 83.06 87 ASP B O 1
ATOM 2150 N N . VAL B 1 88 ? -21.094 6.371 4.684 1 77.69 88 VAL B N 1
ATOM 2151 C CA . VAL B 1 88 ? -21.828 6.09 3.449 1 77.69 88 VAL B CA 1
ATOM 2152 C C . VAL B 1 88 ? -22.938 5.09 3.725 1 77.69 88 VAL B C 1
ATOM 2154 O O . VAL B 1 88 ? -24.031 5.195 3.158 1 77.69 88 VAL B O 1
ATOM 2157 N N . LEU B 1 89 ? -22.594 4.121 4.613 1 73.62 89 LEU B N 1
ATOM 2158 C CA . LEU B 1 89 ? -23.578 3.07 4.887 1 73.62 89 LEU B CA 1
ATOM 2159 C C . LEU B 1 89 ? -24.75 3.613 5.699 1 73.62 89 LEU B C 1
ATOM 2161 O O . LEU B 1 89 ? -25.891 3.205 5.496 1 73.62 89 LEU B O 1
ATOM 2165 N N . LYS B 1 90 ? -24.469 4.547 6.539 1 76.38 90 LYS B N 1
ATOM 2166 C CA . LYS B 1 90 ? -25.5 5.09 7.414 1 76.38 90 LYS B CA 1
ATOM 2167 C C . LYS B 1 90 ? -25.984 6.445 6.906 1 76.38 90 LYS B C 1
ATOM 2169 O O . LYS B 1 90 ? -26.922 7.016 7.461 1 76.38 90 LYS B O 1
ATOM 2174 N N . ASN B 1 91 ? -25.375 6.934 5.934 1 75.69 91 ASN B N 1
ATOM 2175 C CA . ASN B 1 91 ? -25.703 8.219 5.324 1 75.69 91 ASN B CA 1
ATOM 2176 C C . ASN B 1 91 ? -25.75 9.336 6.367 1 75.69 91 ASN B C 1
ATOM 2178 O O . ASN B 1 91 ? -26.734 10.07 6.453 1 75.69 91 ASN B O 1
ATOM 2182 N N . ARG B 1 92 ? -24.719 9.391 7.184 1 83.62 92 ARG B N 1
ATOM 2183 C CA . ARG B 1 92 ? -24.641 10.391 8.25 1 83.62 92 ARG B CA 1
ATOM 2184 C C . ARG B 1 92 ? -23.266 11.047 8.289 1 83.62 92 ARG B C 1
ATOM 2186 O O . ARG B 1 92 ? -22.25 10.391 8.039 1 83.62 92 ARG B O 1
ATOM 2193 N N . SER B 1 93 ? -23.344 12.344 8.609 1 82.75 93 SER B N 1
ATOM 2194 C CA . SER B 1 93 ? -22.094 13.055 8.844 1 82.75 93 SER B CA 1
ATOM 2195 C C . SER B 1 93 ? -21.375 12.516 10.07 1 82.75 93 SER B C 1
ATOM 2197 O O . SER B 1 93 ? -22 12.195 11.078 1 82.75 93 SER B O 1
ATOM 2199 N N . GLU B 1 94 ? -20.109 12.328 9.844 1 80.94 94 GLU B N 1
ATOM 2200 C CA . GLU B 1 94 ? -19.375 11.711 10.938 1 80.94 94 GLU B CA 1
ATOM 2201 C C . GLU B 1 94 ? -18.312 12.664 11.492 1 80.94 94 GLU B C 1
ATOM 2203 O O . GLU B 1 94 ? -18.312 12.961 12.688 1 80.94 94 GLU B O 1
ATOM 2208 N N . SER B 1 95 ? -17.312 12.984 10.75 1 86.19 95 SER B N 1
ATOM 2209 C CA . SER B 1 95 ? -16.219 13.758 11.312 1 86.19 95 SER B CA 1
ATOM 2210 C C . SER B 1 95 ? -15.797 14.891 10.383 1 86.19 95 SER B C 1
ATOM 2212 O O . SER B 1 95 ? -15.852 14.758 9.164 1 86.19 95 SER B O 1
ATOM 2214 N N . GLU B 1 96 ? -15.586 16.078 10.977 1 91.88 96 GLU B N 1
ATOM 2215 C CA . GLU B 1 96 ? -14.906 17.203 10.328 1 91.88 96 GLU B CA 1
ATOM 2216 C C . GLU B 1 96 ? -13.734 17.688 11.164 1 91.88 96 GLU B C 1
ATOM 2218 O O . GLU B 1 96 ? -13.797 17.688 12.398 1 91.88 96 GLU B O 1
ATOM 2223 N N . GLY B 1 97 ? -12.648 18.062 10.398 1 94.31 97 GLY B N 1
ATOM 2224 C CA . GLY B 1 97 ? -11.492 18.516 11.156 1 94.31 97 GLY B CA 1
ATOM 2225 C C . GLY B 1 97 ? -10.344 18.969 10.281 1 94.31 97 GLY B C 1
ATOM 2226 O O . GLY B 1 97 ? -10.516 19.156 9.078 1 94.31 97 GLY B O 1
ATOM 2227 N N . SER B 1 98 ? -9.305 19.359 10.984 1 96.44 98 SER B N 1
ATOM 2228 C CA . SER B 1 98 ? -8.07 19.766 10.336 1 96.44 98 SER B CA 1
ATOM 2229 C C . SER B 1 98 ? -6.848 19.312 11.125 1 96.44 98 SER B C 1
ATOM 2231 O O . SER B 1 98 ? -6.938 19.062 12.328 1 96.44 98 SER B O 1
ATOM 2233 N N . THR B 1 99 ? -5.801 19.203 10.461 1 97.75 99 THR B N 1
ATOM 2234 C CA . THR B 1 99 ? -4.535 18.859 11.102 1 97.75 99 THR B CA 1
ATOM 2235 C C . THR B 1 99 ? -3.365 19.5 10.359 1 97.75 99 THR B C 1
ATOM 2237 O O . THR B 1 99 ? -3.475 19.812 9.172 1 97.75 99 THR B O 1
ATOM 2240 N N . LEU B 1 100 ? -2.328 19.75 11.055 1 98.56 100 LEU B N 1
ATOM 2241 C CA . LEU B 1 100 ? -1.097 20.297 10.5 1 98.56 100 LEU B CA 1
ATOM 2242 C C . LEU B 1 100 ? 0.013 19.25 10.5 1 98.56 100 LEU B C 1
ATOM 2244 O O . LEU B 1 100 ? 0.164 18.5 11.469 1 98.56 100 LEU B O 1
ATOM 2248 N N . PHE B 1 101 ? 0.757 19.266 9.422 1 98.75 101 PHE B N 1
ATOM 2249 C CA . PHE B 1 101 ? 1.99 18.5 9.297 1 98.75 101 PHE B CA 1
ATOM 2250 C C . PHE B 1 101 ? 3.184 19.422 9.086 1 98.75 101 PHE B C 1
ATOM 2252 O O . PHE B 1 101 ? 3.096 20.406 8.336 1 98.75 101 PHE B O 1
ATOM 2259 N N . GLY B 1 102 ? 4.25 19.172 9.719 1 98.75 102 GLY B N 1
ATOM 2260 C CA . GLY B 1 102 ? 5.527 19.828 9.5 1 98.75 102 GLY B CA 1
ATOM 2261 C C . GLY B 1 102 ? 6.699 18.859 9.477 1 98.75 102 GLY B C 1
ATOM 2262 O O . GLY B 1 102 ? 6.762 17.938 10.289 1 98.75 102 GLY B O 1
ATOM 2263 N N . ALA B 1 103 ? 7.578 19.109 8.578 1 98.56 103 ALA B N 1
ATOM 2264 C CA . ALA B 1 103 ? 8.664 18.141 8.391 1 98.56 103 ALA B CA 1
ATOM 2265 C C . ALA B 1 103 ? 10.008 18.75 8.773 1 98.56 103 ALA B C 1
ATOM 2267 O O . ALA B 1 103 ? 10.266 19.938 8.5 1 98.56 103 ALA B O 1
ATOM 2268 N N . LEU B 1 104 ? 10.836 17.938 9.406 1 97.19 104 LEU B N 1
ATOM 2269 C CA . LEU B 1 104 ? 12.227 18.25 9.711 1 97.19 104 LEU B CA 1
ATOM 2270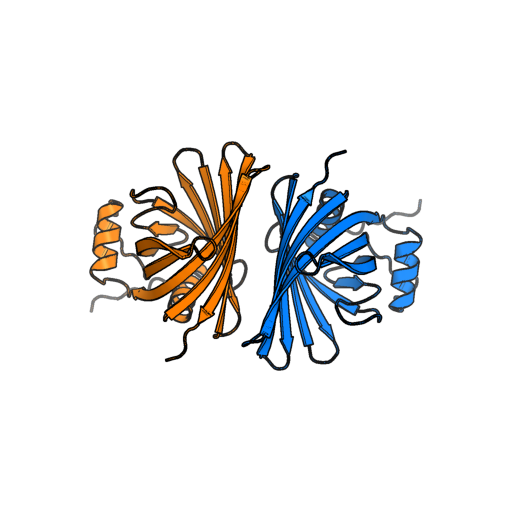 C C . LEU B 1 104 ? 13.062 16.984 9.773 1 97.19 104 LEU B C 1
ATOM 2272 O O . LEU B 1 104 ? 12.789 16.094 10.586 1 97.19 104 LEU B O 1
ATOM 2276 N N . GLY B 1 105 ? 14.062 16.906 8.93 1 95.75 105 GLY B N 1
ATOM 2277 C CA . GLY B 1 105 ? 14.805 15.664 8.852 1 95.75 105 GLY B CA 1
ATOM 2278 C C . GLY B 1 105 ? 13.945 14.484 8.43 1 95.75 105 GLY B C 1
ATOM 2279 O O . GLY B 1 105 ? 13.297 14.531 7.379 1 95.75 105 GLY B O 1
ATOM 2280 N N . ASN B 1 106 ? 13.852 13.438 9.234 1 97.25 106 ASN B N 1
ATOM 2281 C CA . ASN B 1 106 ? 13.039 12.266 8.938 1 97.25 106 ASN B CA 1
ATOM 2282 C C . ASN B 1 106 ? 11.859 12.141 9.906 1 97.25 106 ASN B C 1
ATOM 2284 O O . ASN B 1 106 ? 11.336 11.047 10.117 1 97.25 106 ASN B O 1
ATOM 2288 N N . ILE B 1 107 ? 11.562 13.32 10.453 1 98.19 107 ILE B N 1
ATOM 2289 C CA . ILE B 1 107 ? 10.469 13.344 11.414 1 98.19 107 ILE B CA 1
ATOM 2290 C C . ILE B 1 107 ? 9.336 14.227 10.883 1 98.19 107 ILE B C 1
ATOM 2292 O O . ILE B 1 107 ? 9.594 15.32 10.367 1 98.19 107 ILE B O 1
ATOM 2296 N N . LEU B 1 108 ? 8.188 13.758 10.969 1 98.56 108 LEU B N 1
ATOM 2297 C CA . LEU B 1 108 ? 6.977 14.516 10.672 1 98.56 108 LEU B CA 1
ATOM 2298 C C . LEU B 1 108 ? 6.25 14.906 11.953 1 98.56 108 LEU B C 1
ATOM 2300 O O . LEU B 1 108 ? 5.871 14.039 12.742 1 98.56 108 LEU B O 1
ATOM 2304 N N . TYR B 1 109 ? 6.094 16.156 12.18 1 98.62 109 TYR B N 1
ATOM 2305 C CA . TYR B 1 109 ? 5.41 16.703 13.344 1 98.62 109 TYR B CA 1
ATOM 2306 C C . TYR B 1 109 ? 3.947 17 13.023 1 98.62 109 TYR B C 1
ATOM 2308 O O . TYR B 1 109 ? 3.629 17.547 11.969 1 98.62 109 TYR B O 1
ATOM 2316 N N . ARG B 1 110 ? 3.074 16.594 13.875 1 98.62 110 ARG B N 1
ATOM 2317 C CA . ARG B 1 110 ? 1.641 16.812 13.711 1 98.62 110 ARG B CA 1
ATOM 2318 C C . ARG B 1 110 ? 1.031 17.438 14.953 1 98.62 110 ARG B C 1
ATOM 2320 O O . ARG B 1 110 ? 1.501 17.219 16.062 1 98.62 110 ARG B O 1
ATOM 2327 N N . ASP B 1 111 ? -0.012 18.203 14.773 1 98.38 111 ASP B N 1
ATOM 2328 C CA . ASP B 1 111 ? -0.66 18.844 15.906 1 98.38 111 ASP B CA 1
ATOM 2329 C C . ASP B 1 111 ? -1.636 17.906 16.594 1 98.38 111 ASP B C 1
ATOM 2331 O O . ASP B 1 111 ? -2.15 18.203 17.672 1 98.38 111 ASP B O 1
ATOM 2335 N N . ARG B 1 112 ? -1.903 16.766 15.977 1 95.25 112 ARG B N 1
ATOM 2336 C CA . ARG B 1 112 ? -2.756 15.734 16.562 1 95.25 112 ARG B CA 1
ATOM 2337 C C . ARG B 1 112 ? -2.504 14.383 15.898 1 95.25 112 ARG B C 1
ATOM 2339 O O . ARG B 1 112 ? -1.931 14.312 14.812 1 95.25 112 ARG B O 1
ATOM 2346 N N . GLY B 1 113 ? -2.893 13.344 16.547 1 91.31 113 GLY B N 1
ATOM 2347 C CA . GLY B 1 113 ? -2.811 12.008 15.969 1 91.31 113 GLY B CA 1
ATOM 2348 C C . GLY B 1 113 ? -4.129 11.523 15.391 1 91.31 113 GLY B C 1
ATOM 2349 O O . GLY B 1 113 ? -5.117 12.266 15.383 1 91.31 113 GLY B O 1
ATOM 2350 N N . PHE B 1 114 ? -4.043 10.352 14.883 1 84.25 114 PHE B N 1
ATOM 2351 C CA . PHE B 1 114 ? -5.227 9.703 14.328 1 84.25 114 PHE B CA 1
ATOM 2352 C C . PHE B 1 114 ? -6.285 9.508 15.406 1 84.25 114 PHE B C 1
ATOM 2354 O O . PHE B 1 114 ? -7.469 9.773 15.18 1 84.25 114 PHE B O 1
ATOM 2361 N N . ALA B 1 115 ? -5.848 9.125 16.562 1 85.25 115 ALA B N 1
ATOM 2362 C CA . ALA B 1 115 ? -6.781 8.766 17.625 1 85.25 115 ALA B CA 1
ATOM 2363 C C . ALA B 1 115 ? -6.547 9.609 18.875 1 85.25 115 ALA B C 1
ATOM 2365 O O . ALA B 1 115 ? -6.879 9.195 19.984 1 85.25 115 ALA B O 1
ATOM 2366 N N . THR B 1 116 ? -5.84 10.734 18.75 1 92.06 116 THR B N 1
ATOM 2367 C CA . THR B 1 116 ? -5.57 11.625 19.875 1 92.06 116 THR B CA 1
ATOM 2368 C C . THR B 1 116 ? -5.547 13.078 19.422 1 92.06 116 THR B C 1
ATOM 2370 O O . THR B 1 116 ? -5.062 13.391 18.328 1 92.06 116 THR B O 1
ATOM 2373 N N . SER B 1 117 ? -5.973 13.922 20.25 1 93.88 117 SER B N 1
ATOM 2374 C CA . SER B 1 117 ? -5.934 15.352 19.969 1 93.88 117 SER B CA 1
ATOM 2375 C C . SER B 1 117 ? -4.586 15.953 20.359 1 93.88 117 SER B C 1
ATOM 2377 O O . SER B 1 117 ? -4.348 17.141 20.141 1 93.88 117 SER B O 1
ATOM 2379 N N . LYS B 1 118 ? -3.717 15.148 20.875 1 96.88 118 LYS B N 1
ATOM 2380 C CA . LYS B 1 118 ? -2.402 15.625 21.297 1 96.88 118 LYS B CA 1
ATOM 2381 C C . LYS B 1 118 ? -1.411 15.594 20.141 1 96.88 118 LYS B C 1
ATOM 2383 O O . LYS B 1 118 ? -1.503 14.734 19.25 1 96.88 118 LYS B O 1
ATOM 2388 N N . PRO B 1 119 ? -0.443 16.5 20.25 1 98.12 119 PRO B N 1
ATOM 2389 C CA . PRO B 1 119 ? 0.599 16.469 19.219 1 98.12 119 PRO B CA 1
ATOM 2390 C C . PRO B 1 119 ? 1.363 15.141 19.203 1 98.12 119 PRO B C 1
ATOM 2392 O O . PRO B 1 119 ? 1.613 14.555 20.25 1 98.12 119 PRO B O 1
ATOM 2395 N N . VAL B 1 120 ? 1.702 14.664 18.016 1 98.44 120 VAL B N 1
ATOM 2396 C CA . VAL B 1 120 ? 2.479 13.438 17.859 1 98.44 120 VAL B CA 1
ATOM 2397 C C . VAL B 1 120 ? 3.543 13.633 16.781 1 98.44 120 VAL B C 1
ATOM 2399 O O . VAL B 1 120 ? 3.486 14.594 16 1 98.44 120 VAL B O 1
ATOM 2402 N N . THR B 1 121 ? 4.512 12.781 16.781 1 98.56 121 THR B N 1
ATOM 2403 C CA . THR B 1 121 ? 5.516 12.75 15.727 1 98.56 121 THR B CA 1
ATOM 2404 C C . THR B 1 121 ? 5.535 11.383 15.047 1 98.56 121 THR B C 1
ATOM 2406 O O . THR B 1 121 ? 5.156 10.375 15.648 1 98.56 121 THR B O 1
ATOM 2409 N N . ALA B 1 122 ? 5.934 11.422 13.836 1 98.38 122 ALA B N 1
ATOM 2410 C CA . ALA B 1 122 ? 6.121 10.188 13.07 1 98.38 122 ALA B CA 1
ATOM 2411 C C . ALA B 1 122 ? 7.492 10.156 12.406 1 98.38 122 ALA B C 1
ATOM 2413 O O . ALA B 1 122 ? 7.984 11.188 11.938 1 98.38 122 ALA B O 1
ATOM 2414 N N . GLN B 1 123 ? 8.062 9.008 12.391 1 98.31 123 GLN B N 1
ATOM 2415 C CA . GLN B 1 123 ? 9.148 8.773 11.445 1 98.31 123 GLN B CA 1
ATOM 2416 C C . GLN B 1 123 ? 8.617 8.562 10.031 1 98.31 123 GLN B C 1
ATOM 2418 O O . GLN B 1 123 ? 7.613 7.871 9.836 1 98.31 123 GLN B O 1
ATOM 2423 N N . TYR B 1 124 ? 9.289 9.188 9.055 1 98.12 124 TYR B N 1
ATOM 2424 C CA . TYR B 1 124 ? 8.828 8.953 7.691 1 98.12 124 TYR B CA 1
ATOM 2425 C C . TYR B 1 124 ? 9.992 8.555 6.789 1 98.12 124 TYR B C 1
ATOM 2427 O O . TYR B 1 124 ? 11.148 8.852 7.09 1 98.12 124 TYR B O 1
ATOM 2435 N N . ASN B 1 125 ? 9.664 7.887 5.742 1 97.06 125 ASN B N 1
ATOM 2436 C CA . ASN B 1 125 ? 10.602 7.555 4.68 1 97.06 125 ASN B CA 1
ATOM 2437 C C . ASN B 1 125 ? 9.898 7.395 3.336 1 97.06 125 ASN B C 1
ATOM 2439 O O . ASN B 1 125 ? 8.664 7.395 3.275 1 97.06 125 ASN B O 1
ATOM 2443 N N . PHE B 1 126 ? 10.75 7.281 2.279 1 97.19 126 PHE B N 1
ATOM 2444 C CA . PHE B 1 126 ? 10.266 7.117 0.916 1 97.19 126 PHE B CA 1
ATOM 2445 C C . PHE B 1 126 ? 10.859 5.875 0.271 1 97.19 126 PHE B C 1
ATOM 2447 O O . PHE B 1 126 ? 11.961 5.918 -0.272 1 97.19 126 PHE B O 1
ATOM 2454 N N . PRO B 1 127 ? 10.078 4.82 0.247 1 94.75 127 PRO B N 1
ATOM 2455 C CA . PRO B 1 127 ? 10.594 3.684 -0.524 1 94.75 127 PRO B CA 1
ATOM 2456 C C . PRO B 1 127 ? 10.812 4.023 -1.996 1 94.75 127 PRO B C 1
ATOM 2458 O O . PRO B 1 127 ? 11.656 3.408 -2.654 1 94.75 127 PRO B O 1
ATOM 2461 N N . ASN B 1 128 ? 10.094 4.898 -2.504 1 93.88 128 ASN B N 1
ATOM 2462 C CA . ASN B 1 128 ? 10.25 5.555 -3.797 1 93.88 128 ASN B CA 1
ATOM 2463 C C . ASN B 1 128 ? 9.688 6.977 -3.775 1 93.88 128 ASN B C 1
ATOM 2465 O O . ASN B 1 128 ? 8.977 7.355 -2.842 1 93.88 128 ASN B O 1
ATOM 2469 N N . PRO B 1 129 ? 9.898 7.758 -4.727 1 95.31 129 PRO B N 1
ATOM 2470 C CA . PRO B 1 129 ? 9.578 9.18 -4.641 1 95.31 129 PRO B CA 1
ATOM 2471 C C . PRO B 1 129 ? 8.078 9.445 -4.551 1 95.31 129 PRO B C 1
ATOM 2473 O O . PRO B 1 129 ? 7.66 10.547 -4.184 1 95.31 129 PRO B O 1
ATOM 2476 N N . LYS B 1 130 ? 7.242 8.484 -4.883 1 97.19 130 LYS B N 1
ATOM 2477 C CA . LYS B 1 130 ? 5.805 8.719 -4.949 1 97.19 130 LYS B CA 1
ATOM 2478 C C . LYS B 1 130 ? 5.086 8.062 -3.773 1 97.19 130 LYS B C 1
ATOM 2480 O O . LYS B 1 130 ? 3.855 8.086 -3.701 1 97.19 130 LYS B O 1
ATOM 2485 N N . THR B 1 131 ? 5.902 7.484 -2.854 1 98.06 131 THR B N 1
ATOM 2486 C CA . THR B 1 131 ? 5.293 6.773 -1.736 1 98.06 131 THR B CA 1
ATOM 2487 C C . THR B 1 131 ? 5.852 7.27 -0.407 1 98.06 131 THR B C 1
ATOM 2489 O O . THR B 1 131 ? 7.055 7.172 -0.158 1 98.06 131 THR B O 1
ATOM 2492 N N . LEU B 1 132 ? 5 7.777 0.424 1 98.44 132 LEU B N 1
ATOM 2493 C CA . LEU B 1 132 ? 5.359 8.227 1.766 1 98.44 132 LEU B CA 1
ATOM 2494 C C . LEU B 1 132 ? 4.91 7.215 2.814 1 98.44 132 LEU B C 1
ATOM 2496 O O . LEU B 1 132 ? 3.736 6.832 2.854 1 98.44 132 LEU B O 1
ATOM 2500 N N . CYS B 1 133 ? 5.812 6.781 3.613 1 98.25 133 CYS B N 1
ATOM 2501 C CA . CYS B 1 133 ? 5.492 5.898 4.727 1 98.25 133 CYS B CA 1
ATOM 2502 C C . CYS B 1 133 ? 5.711 6.598 6.062 1 98.25 133 CYS B C 1
ATOM 2504 O O . CYS B 1 133 ? 6.703 7.305 6.242 1 98.25 133 CYS B O 1
ATOM 2506 N N . LEU B 1 134 ? 4.809 6.387 6.926 1 98.19 134 LEU B N 1
ATOM 2507 C CA . LEU B 1 134 ? 4.859 6.973 8.258 1 98.19 134 LEU B CA 1
ATOM 2508 C C . LEU B 1 134 ? 4.707 5.898 9.336 1 98.19 134 LEU B C 1
ATOM 2510 O O . LEU B 1 134 ? 3.93 4.957 9.172 1 98.19 134 LEU B O 1
ATOM 2514 N N . ARG B 1 135 ? 5.41 6.055 10.398 1 98.25 135 ARG B N 1
ATOM 2515 C CA . ARG B 1 135 ? 5.223 5.254 11.602 1 98.25 135 ARG B CA 1
ATOM 2516 C C . ARG B 1 135 ? 5.086 6.141 12.836 1 98.25 135 ARG B C 1
ATOM 2518 O O . ARG B 1 135 ? 5.988 6.918 13.156 1 98.25 135 ARG B O 1
ATOM 2525 N N . THR B 1 136 ? 4.016 6.074 13.445 1 98.19 136 THR B N 1
ATOM 2526 C CA . THR B 1 136 ? 3.691 6.848 14.641 1 98.19 136 THR B CA 1
ATOM 2527 C C . THR B 1 136 ? 3.42 5.922 15.828 1 98.19 136 THR B C 1
ATOM 2529 O O . THR B 1 136 ? 2.799 4.867 15.664 1 98.19 136 THR B O 1
ATOM 2532 N N . GLU B 1 137 ? 3.93 6.344 16.953 1 97.44 137 GLU B N 1
ATOM 2533 C CA . GLU B 1 137 ? 3.688 5.543 18.156 1 97.44 137 GLU B CA 1
ATOM 2534 C C . GLU B 1 137 ? 3.227 6.422 19.312 1 97.44 137 GLU B C 1
ATOM 2536 O O . GLU B 1 137 ? 3.869 7.422 19.641 1 97.44 137 GLU B O 1
ATOM 2541 N N . TYR B 1 138 ? 2.156 6.039 19.859 1 96.88 138 TYR B N 1
ATOM 2542 C CA . TYR B 1 138 ? 1.675 6.656 21.094 1 96.88 138 TYR B CA 1
ATOM 2543 C C . TYR B 1 138 ? 0.644 5.77 21.781 1 96.88 138 TYR B C 1
ATOM 2545 O O . TYR B 1 138 ? 0.012 4.93 21.141 1 96.88 138 TYR B O 1
ATOM 2553 N N . ASN B 1 139 ? 0.566 5.871 23.109 1 95.62 139 ASN B N 1
ATOM 2554 C CA . ASN B 1 139 ? -0.423 5.188 23.938 1 95.62 139 ASN B CA 1
ATOM 2555 C C . ASN B 1 139 ? -0.375 3.678 23.734 1 95.62 139 ASN B C 1
ATOM 2557 O O . ASN B 1 139 ? -1.417 3.023 23.656 1 95.62 139 ASN B O 1
ATOM 2561 N N . GLY B 1 140 ? 0.759 3.158 23.453 1 96 140 GLY B N 1
ATOM 2562 C CA . GLY B 1 140 ? 0.96 1.722 23.359 1 96 140 GLY B CA 1
ATOM 2563 C C . GLY B 1 140 ? 0.57 1.164 22 1 96 140 GLY B C 1
ATOM 2564 O O . GLY B 1 140 ? 0.628 -0.048 21.781 1 96 140 GLY B O 1
ATOM 2565 N N . SER B 1 141 ? 0.21 2.07 21.109 1 97.31 141 SER B N 1
ATOM 2566 C CA . SER B 1 141 ? -0.2 1.64 19.781 1 97.31 141 SER B CA 1
ATOM 2567 C C . SER B 1 141 ? 0.78 2.123 18.719 1 97.31 141 SER B C 1
ATOM 2569 O O . SER B 1 141 ? 1.525 3.078 18.938 1 97.31 141 SER B O 1
ATOM 2571 N N . VAL B 1 142 ? 0.81 1.381 17.703 1 97.81 142 VAL B N 1
ATOM 2572 C CA . VAL B 1 142 ? 1.615 1.73 16.531 1 97.81 142 VAL B CA 1
ATOM 2573 C C . VAL B 1 142 ? 0.707 1.972 15.336 1 97.81 142 VAL B C 1
ATOM 2575 O O . VAL B 1 142 ? -0.182 1.166 15.047 1 97.81 142 VAL B O 1
ATOM 2578 N N . PHE B 1 143 ? 0.907 3.096 14.703 1 97.75 143 PHE B N 1
ATOM 2579 C CA . PHE B 1 143 ? 0.167 3.477 13.508 1 97.75 143 PHE B CA 1
ATOM 2580 C C . PHE B 1 143 ? 1.094 3.561 12.297 1 97.75 143 PHE B C 1
ATOM 2582 O O . PHE B 1 143 ? 1.976 4.422 12.25 1 97.75 143 PHE B O 1
ATOM 2589 N N . GLU B 1 144 ? 0.909 2.684 11.375 1 97.94 144 GLU B N 1
ATOM 2590 C CA . GLU B 1 144 ? 1.673 2.707 10.133 1 97.94 144 GLU B CA 1
ATOM 2591 C C . GLU B 1 144 ? 0.808 3.166 8.961 1 97.94 144 GLU B C 1
ATOM 2593 O O . GLU B 1 144 ? -0.29 2.645 8.75 1 97.94 144 GLU B O 1
ATOM 2598 N N . GLU B 1 145 ? 1.32 4.109 8.234 1 98.12 145 GLU B N 1
ATOM 2599 C CA . GLU B 1 145 ? 0.575 4.648 7.102 1 98.12 145 GLU B CA 1
ATOM 2600 C C . GLU B 1 145 ? 1.434 4.68 5.84 1 98.12 145 GLU B C 1
ATOM 2602 O O . GLU B 1 145 ? 2.635 4.949 5.906 1 98.12 145 GLU B O 1
ATOM 2607 N N . GLU B 1 146 ? 0.837 4.41 4.777 1 98.5 146 GLU B N 1
ATOM 2608 C CA . GLU B 1 146 ? 1.451 4.492 3.457 1 98.5 1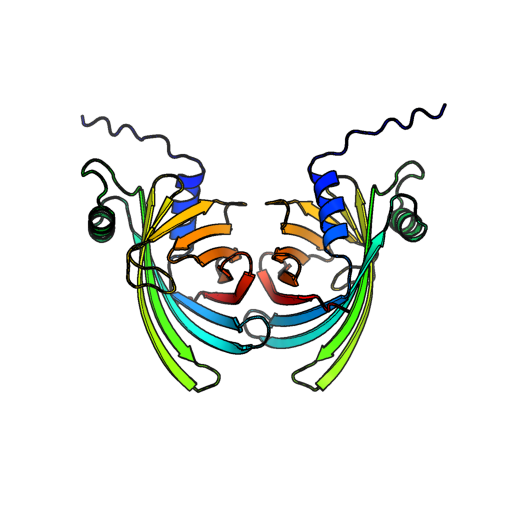46 GLU B CA 1
ATOM 2609 C C . GLU B 1 146 ? 0.576 5.281 2.49 1 98.5 146 GLU B C 1
ATOM 2611 O O . GLU B 1 146 ? -0.589 4.941 2.275 1 98.5 146 GLU B O 1
ATOM 2616 N N . LEU B 1 147 ? 1.091 6.355 1.963 1 98.69 147 LEU B N 1
ATOM 2617 C CA . LEU B 1 147 ? 0.409 7.188 0.978 1 98.69 147 LEU B CA 1
ATOM 2618 C C . LEU B 1 147 ? 1.128 7.137 -0.367 1 98.69 147 LEU B C 1
ATOM 2620 O O . LEU B 1 147 ? 2.322 7.43 -0.448 1 98.69 147 LEU B O 1
ATOM 2624 N N . LYS B 1 148 ? 0.435 6.781 -1.366 1 98.62 148 LYS B N 1
ATOM 2625 C CA . LYS B 1 148 ? 1.025 6.625 -2.691 1 98.62 148 LYS B CA 1
ATOM 2626 C C . LYS B 1 148 ? 0.325 7.516 -3.713 1 98.62 148 LYS B C 1
ATOM 2628 O O . LYS B 1 148 ? -0.893 7.43 -3.889 1 98.62 148 LYS B O 1
ATOM 2633 N N . LEU B 1 149 ? 1.101 8.344 -4.367 1 98.5 149 LEU B N 1
ATOM 2634 C CA . LEU B 1 149 ? 0.598 9.125 -5.492 1 98.5 149 LEU B CA 1
ATOM 2635 C C . LEU B 1 149 ? 0.6 8.297 -6.773 1 98.5 149 LEU B C 1
ATOM 2637 O O . LEU B 1 149 ? 1.618 7.695 -7.129 1 98.5 149 LEU B O 1
ATOM 2641 N N . ILE B 1 150 ? -0.504 8.219 -7.418 1 98.06 150 ILE B N 1
ATOM 2642 C CA . ILE B 1 150 ? -0.672 7.504 -8.672 1 98.06 150 ILE B CA 1
ATOM 2643 C C . ILE B 1 150 ? -1.041 8.484 -9.781 1 98.06 150 ILE B C 1
ATOM 2645 O O . ILE B 1 150 ? -2.195 8.906 -9.891 1 98.06 150 ILE B O 1
ATOM 2649 N N . GLY B 1 151 ? -0.02 8.781 -10.602 1 95 151 GLY B N 1
ATOM 2650 C CA . GLY B 1 151 ? -0.237 9.914 -11.484 1 95 151 GLY B CA 1
ATOM 2651 C C . GLY B 1 151 ? -0.586 11.188 -10.742 1 95 151 GLY B C 1
ATOM 2652 O O . GLY B 1 151 ? -0.058 11.453 -9.664 1 95 151 GLY B O 1
ATOM 2653 N N . SER B 1 152 ? -1.436 11.984 -11.422 1 95.38 152 SER B N 1
ATOM 2654 C CA . SER B 1 152 ? -1.844 13.234 -10.789 1 95.38 152 SER B CA 1
ATOM 2655 C C . SER B 1 152 ? -3.285 13.164 -10.297 1 95.38 152 SER B C 1
ATOM 2657 O O . SER B 1 152 ? -3.764 14.078 -9.617 1 95.38 152 SER B O 1
ATOM 2659 N N . LYS B 1 153 ? -3.918 12.016 -10.547 1 97.19 153 LYS B N 1
ATOM 2660 C CA . LYS B 1 153 ? -5.367 12 -10.375 1 97.19 153 LYS B CA 1
ATOM 2661 C C . LYS B 1 153 ? -5.773 11.141 -9.188 1 97.19 153 LYS B C 1
ATOM 2663 O O . LYS B 1 153 ? -6.895 11.25 -8.688 1 97.19 153 LYS B O 1
ATOM 2668 N N . TYR B 1 154 ? -4.863 10.227 -8.758 1 98.12 154 TYR B N 1
ATOM 2669 C CA . TYR B 1 154 ? -5.27 9.273 -7.742 1 98.12 154 TYR B CA 1
ATOM 2670 C C . TYR B 1 154 ? -4.199 9.133 -6.668 1 98.12 154 TYR B C 1
ATOM 2672 O O . TYR B 1 154 ? -3.014 9.352 -6.93 1 98.12 154 TYR B O 1
ATOM 2680 N N . ARG B 1 155 ? -4.613 8.773 -5.492 1 98.44 155 ARG B N 1
ATOM 2681 C CA . ARG B 1 155 ? -3.766 8.344 -4.383 1 98.44 155 ARG B CA 1
ATOM 2682 C C . ARG B 1 155 ? -4.375 7.152 -3.652 1 98.44 155 ARG B C 1
ATOM 2684 O O . ARG B 1 155 ? -5.602 7.016 -3.59 1 98.44 155 ARG B O 1
ATOM 2691 N N . THR B 1 156 ? -3.521 6.336 -3.207 1 98.62 156 THR B N 1
ATOM 2692 C CA . THR B 1 156 ? -3.975 5.301 -2.283 1 98.62 156 THR B CA 1
ATOM 2693 C C . THR B 1 156 ? -3.336 5.488 -0.909 1 98.62 156 THR B C 1
ATOM 2695 O O . THR B 1 156 ? -2.242 6.047 -0.797 1 98.62 156 THR B O 1
ATOM 2698 N N . ARG B 1 157 ? -4.012 5.109 0.057 1 98.44 157 ARG B N 1
ATOM 2699 C CA . ARG B 1 157 ? -3.527 5.117 1.434 1 98.44 157 ARG B CA 1
ATOM 2700 C C . ARG B 1 157 ? -3.869 3.812 2.143 1 98.44 157 ARG B C 1
ATOM 2702 O O . ARG B 1 157 ? -4.879 3.178 1.834 1 98.44 157 ARG B O 1
ATOM 2709 N N . GLN B 1 158 ? -3.021 3.416 2.977 1 98.25 158 GLN B N 1
ATOM 2710 C CA . GLN B 1 158 ? -3.23 2.264 3.85 1 98.25 158 GLN B CA 1
ATOM 2711 C C . GLN B 1 158 ? -2.795 2.572 5.277 1 98.25 158 GLN B C 1
ATOM 2713 O O . GLN B 1 158 ? -1.768 3.217 5.496 1 98.25 158 GLN B O 1
ATOM 2718 N N . THR B 1 159 ? -3.578 2.139 6.195 1 97.94 159 THR B N 1
ATOM 2719 C CA . THR B 1 159 ? -3.262 2.295 7.609 1 97.94 159 THR B CA 1
ATOM 2720 C C . THR B 1 159 ? -3.307 0.949 8.328 1 97.94 159 THR B C 1
ATOM 2722 O O . THR B 1 159 ? -4.223 0.154 8.109 1 97.94 159 THR B O 1
ATOM 2725 N N . ILE B 1 160 ? -2.354 0.691 9.094 1 98.38 160 ILE B N 1
ATOM 2726 C CA . ILE B 1 160 ? -2.312 -0.474 9.977 1 98.38 160 ILE B CA 1
ATOM 2727 C C . ILE B 1 160 ? -2.145 -0.023 11.422 1 98.38 160 ILE B C 1
ATOM 2729 O O . ILE B 1 160 ? -1.164 0.643 11.766 1 98.38 160 ILE B O 1
ATOM 2733 N N . ILE B 1 161 ? -3.068 -0.368 12.219 1 98.12 161 ILE B N 1
ATOM 2734 C CA . ILE B 1 161 ? -3.023 -0.054 13.641 1 98.12 161 ILE B CA 1
ATOM 2735 C C . ILE B 1 161 ? -2.787 -1.33 14.445 1 98.12 161 ILE B C 1
ATOM 2737 O O . ILE B 1 161 ? -3.512 -2.316 14.281 1 98.12 161 ILE B O 1
ATOM 2741 N N . SER B 1 162 ? -1.784 -1.277 15.266 1 98.06 162 SER B N 1
ATOM 2742 C CA . SER B 1 162 ? -1.449 -2.439 16.078 1 98.06 162 SER B CA 1
ATOM 2743 C C . SER B 1 162 ? -1.208 -2.041 17.531 1 98.06 162 SER B C 1
ATOM 2745 O O . SER B 1 162 ? -0.93 -0.876 17.828 1 98.06 162 SER B O 1
ATOM 2747 N N . ARG B 1 163 ? -1.336 -2.996 18.359 1 97.56 163 ARG B N 1
ATOM 2748 C CA . ARG B 1 163 ? -1.014 -2.889 19.781 1 97.56 163 ARG B CA 1
ATOM 2749 C C . ARG B 1 163 ? -0.455 -4.203 20.312 1 97.56 163 ARG B C 1
ATOM 2751 O O . ARG B 1 163 ? -1.051 -5.266 20.109 1 97.56 163 ARG B O 1
ATOM 2758 N N . ALA B 1 164 ? 0.69 -4.125 20.969 1 95.75 164 ALA B N 1
ATOM 2759 C CA . ALA B 1 164 ? 1.334 -5.305 21.531 1 95.75 164 ALA B CA 1
ATOM 2760 C C . ALA B 1 164 ? 1.506 -6.398 20.484 1 95.75 164 ALA B C 1
ATOM 2762 O O . ALA B 1 164 ? 1.21 -7.57 20.75 1 95.75 164 ALA B O 1
ATOM 2763 N N . GLY B 1 165 ? 1.776 -5.953 19.312 1 92.19 165 GLY B N 1
ATOM 2764 C CA . GLY B 1 165 ? 2.111 -6.891 18.25 1 92.19 165 GLY B CA 1
ATOM 2765 C C . GLY B 1 165 ? 0.892 -7.441 17.531 1 92.19 165 GLY B C 1
ATOM 2766 O O . GLY B 1 165 ? 1.021 -8.188 16.562 1 92.19 165 GLY B O 1
ATOM 2767 N N . GLU B 1 166 ? -0.325 -7.004 18.016 1 96.88 166 GLU B N 1
ATOM 2768 C CA . GLU B 1 166 ? -1.563 -7.48 17.406 1 96.88 166 GLU B CA 1
ATOM 2769 C C . GLU B 1 166 ? -2.215 -6.391 16.547 1 96.88 166 GLU B C 1
ATOM 2771 O O . GLU B 1 166 ? -2.283 -5.23 16.969 1 96.88 166 GLU B O 1
ATOM 2776 N N . GLN B 1 167 ? -2.631 -6.812 15.406 1 97.94 167 GLN B N 1
ATOM 2777 C CA . GLN B 1 167 ? -3.312 -5.852 14.547 1 97.94 167 GLN B CA 1
ATOM 2778 C C . GLN B 1 167 ? -4.738 -5.594 15.031 1 97.94 167 GLN B C 1
ATOM 2780 O O . GLN B 1 167 ? -5.473 -6.535 15.336 1 97.94 167 GLN B O 1
ATOM 2785 N N . LEU B 1 168 ? -5.113 -4.359 15.055 1 97.31 168 LEU B N 1
ATOM 2786 C CA . LEU B 1 168 ? -6.434 -3.969 15.539 1 97.31 168 LEU B CA 1
ATOM 2787 C C . LEU B 1 168 ? -7.32 -3.498 14.391 1 97.31 168 LEU B C 1
ATOM 2789 O O . LEU B 1 168 ? -8.547 -3.635 14.453 1 97.31 168 LEU B O 1
ATOM 2793 N N . MET B 1 169 ? -6.668 -2.922 13.406 1 97.81 169 MET B N 1
ATOM 2794 C CA . MET B 1 169 ? -7.43 -2.348 12.297 1 97.81 169 MET B CA 1
ATOM 2795 C C . MET B 1 169 ? -6.551 -2.184 11.062 1 97.81 169 MET B C 1
ATOM 2797 O O . MET B 1 169 ? -5.379 -1.821 11.172 1 97.81 169 MET B O 1
ATOM 2801 N N . ILE B 1 170 ? -7.074 -2.418 9.961 1 98.31 170 ILE B N 1
ATOM 2802 C CA . ILE B 1 170 ? -6.445 -2.125 8.68 1 98.31 170 ILE B CA 1
ATOM 2803 C C . ILE B 1 170 ? -7.391 -1.285 7.82 1 98.31 170 ILE B C 1
ATOM 2805 O O . ILE B 1 170 ? -8.562 -1.63 7.66 1 98.31 170 ILE B O 1
ATOM 2809 N N . GLY B 1 171 ? -6.945 -0.16 7.371 1 97.5 171 GLY B N 1
ATOM 2810 C CA . GLY B 1 171 ? -7.715 0.713 6.5 1 97.5 171 GLY B CA 1
ATOM 2811 C C . GLY B 1 171 ? -7.129 0.835 5.109 1 97.5 171 GLY B C 1
ATOM 2812 O O . GLY B 1 171 ? -5.906 0.917 4.949 1 97.5 171 GLY B O 1
ATOM 2813 N N . GLN B 1 172 ? -7.973 0.831 4.117 1 98.38 172 GLN B N 1
ATOM 2814 C CA . GLN B 1 172 ? -7.574 1.016 2.725 1 98.38 172 GLN B CA 1
ATOM 2815 C C . GLN B 1 172 ? -8.367 2.146 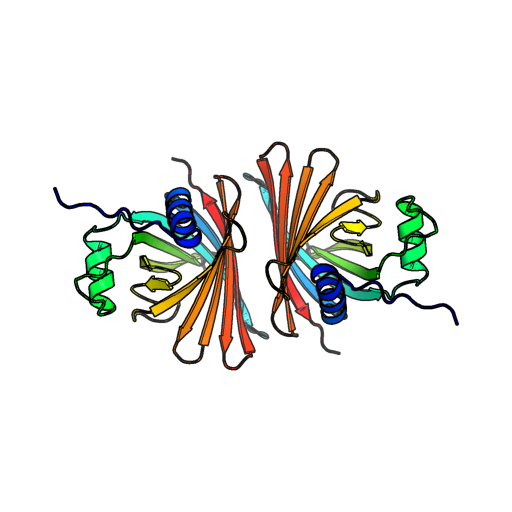2.072 1 98.38 172 GLN B C 1
ATOM 2817 O O . GLN B 1 172 ? -9.594 2.158 2.123 1 98.38 172 GLN B O 1
ATOM 2822 N N . TYR B 1 173 ? -7.633 3.09 1.464 1 98.06 173 TYR B N 1
ATOM 2823 C CA . TYR B 1 173 ? -8.219 4.312 0.922 1 98.06 173 TYR B CA 1
ATOM 2824 C C . TYR B 1 173 ? -7.906 4.453 -0.563 1 98.06 173 TYR B C 1
ATOM 2826 O O . TYR B 1 173 ? -6.773 4.211 -0.991 1 98.06 173 TYR B O 1
ATOM 2834 N N . ILE B 1 174 ? -8.844 4.82 -1.33 1 97.88 174 ILE B N 1
ATOM 2835 C CA . ILE B 1 174 ? -8.633 5.387 -2.656 1 97.88 174 ILE B CA 1
ATOM 2836 C C . ILE B 1 174 ? -9.062 6.852 -2.668 1 97.88 174 ILE B C 1
ATOM 2838 O O . ILE B 1 174 ? -10.141 7.191 -2.158 1 97.88 174 ILE B O 1
ATOM 2842 N N . GLU B 1 175 ? -8.219 7.699 -3.172 1 98.38 175 GLU B N 1
ATOM 2843 C CA . GLU B 1 175 ? -8.5 9.133 -3.223 1 98.38 175 GLU B CA 1
ATOM 2844 C C . GLU B 1 175 ? -8.391 9.664 -4.648 1 98.38 175 GLU B C 1
ATOM 2846 O O . GLU B 1 175 ? -7.367 9.484 -5.309 1 98.38 175 GLU B O 1
ATOM 2851 N N . LYS B 1 176 ? -9.445 10.281 -5.047 1 97.75 176 LYS B N 1
ATOM 2852 C CA . LYS B 1 176 ? -9.516 10.875 -6.379 1 97.75 176 LYS B CA 1
ATOM 2853 C C . LYS B 1 176 ? -9.445 12.398 -6.312 1 97.75 176 LYS B C 1
ATOM 2855 O O . LYS B 1 176 ? -10.195 13.023 -5.566 1 97.75 176 LYS B O 1
ATOM 2860 N N . ARG B 1 177 ? -8.562 12.883 -7.098 1 97.94 177 ARG B N 1
ATOM 2861 C CA . ARG B 1 177 ? -8.438 14.336 -7.148 1 97.94 177 ARG B CA 1
ATOM 2862 C C . ARG B 1 177 ? -9.688 14.969 -7.75 1 97.94 177 ARG B C 1
ATOM 2864 O O . ARG B 1 177 ? -10.203 14.5 -8.766 1 97.94 177 ARG B O 1
ATOM 2871 N N . ILE B 1 178 ? -10.18 16.016 -7.109 1 94.88 178 ILE B N 1
ATOM 2872 C CA . ILE B 1 178 ? -11.32 16.766 -7.633 1 94.88 178 ILE B CA 1
ATOM 2873 C C . ILE B 1 178 ? -10.82 17.906 -8.5 1 94.88 178 ILE B C 1
ATOM 2875 O O . ILE B 1 178 ? -10.047 18.75 -8.039 1 94.88 178 ILE B O 1
ATOM 2879 N N . VAL B 1 179 ? -10.703 17.75 -9.812 1 76.31 179 VAL B N 1
ATOM 2880 C CA . VAL B 1 179 ? -10.242 18.797 -10.719 1 76.31 179 VAL B CA 1
ATOM 2881 C C . VAL B 1 179 ? -11.328 19.859 -10.875 1 76.31 179 VAL B C 1
ATOM 2883 O O . VAL B 1 179 ? -12.5 19.531 -11.086 1 76.31 179 VAL B O 1
ATOM 2886 N N . GLN B 1 180 ? -11.117 21.047 -10.273 1 52.94 180 GLN B N 1
ATOM 2887 C CA . GLN B 1 180 ? -11.969 22.188 -10.609 1 52.94 180 GLN B CA 1
ATOM 2888 C C . GLN B 1 180 ? -11.836 22.562 -12.078 1 52.94 180 GLN B C 1
ATOM 2890 O O . GLN B 1 180 ? -10.781 22.344 -12.688 1 52.94 180 GLN B O 1
#

Radius of gyration: 22.48 Å; Cα contacts (8 Å, |Δi|>4): 835; chains: 2; bounding box: 58×73×48 Å

Foldseek 3Di:
DPPVPVPDDDPFLVLVLVQLVLVAAKKKKWKWKDFPDDDDIFIKIKIKGKDKFAKPDPVQVVLCVLVPHDPPDIFHIWMKMWMWMAGPVVRGTDDTDMKIWTDDDQKIWICADPPGNHIWIWGWDPPDSFKIWTWTDDPQKIKIKIWGDDPSFKIKMWIWIDGPPHTGMIMIMIMTGDDD/DPPVPVPPDDPFRVLVLVQLVLVAAKKKKWKWKDFPDDDDIFIKIKIKGKDKFAKPDPVQVVLCVLVPHDPPDIFHIWMKMWMWMAGPVVRGTDDTDIKIWTDDDQKIWICADPPGNHIWIWGWDPPDSQKIWTWTDDPQKIKIKIWGDDPSFKIKMWIWIDGPPHTGMIMIMIMTGDDD

Secondary structure (DSSP, 8-state):
----------HHHHHHHHHHHHH-EEEEEEEEEEETTT--EEEEEEEEEEEEEETT-HHHHHHHHHTT--TT----EEEEEEEEEEETTTTEEEEEEEEEEEEETTEEEESS-SS-SS-EEEEEEEEETTEEEEEEEETTEEEEEEEEEETTTEEEEEEEEEETTEEEEEEEEEEEEE--/----------HHHHHHHHHHHHH-EEEEEEEEEEETTT--EEEEEEEEEEEEEETT-HHHHHHHHHTT--TT----EEEEEEEEEEETTTTEEEEEEEEEEEEETTEEEESS-SS-SS-EEEEEEEEETTEEEEEEEETTEEEEEEEEEETTTEEEEEEEEEETTEEEEEEEEEEEEE--

pLDDT: mean 92.73, std 12.6, range [30.7, 98.88]